Protein AF-A0A061QMJ6-F1 (afdb_monomer_lite)

Organism: NCBI:txid582737

Radius of gyration: 24.65 Å; chains: 1; bounding box: 89×49×69 Å

Sequence (218 aa):
MRCSTTAATCSQRTRQVRWTFGTSPRGRWSGAKSLFQPVSVPQWFTTDIKTGCLQIVLETPQCFLAEIYAQDLGMEKATDDAKVNFGEQMLQGLFSNWAVARSALISAQQQAAKGGESTTEPILPYEGIQGHFVFASAAAADGCSSAERHPPAIMSEYSHGMPWRRVIGEFTGREREMDQVPGWVVECVINAQLPSNREMKCAFLLQPAEGSALPPMQ

Structure (mmCIF, N/CA/C/O backbone):
data_AF-A0A061QMJ6-F1
#
_entry.id   AF-A0A061QMJ6-F1
#
loop_
_atom_site.group_PDB
_atom_site.id
_atom_site.type_symbol
_atom_site.label_atom_id
_atom_site.label_alt_id
_atom_site.label_comp_id
_atom_site.label_asym_id
_atom_site.label_entity_id
_atom_site.label_seq_id
_atom_site.pdbx_PDB_ins_code
_atom_site.Cartn_x
_atom_site.Cartn_y
_atom_site.Cartn_z
_atom_site.occupancy
_atom_site.B_iso_or_equiv
_atom_site.auth_seq_id
_atom_site.auth_comp_id
_atom_site.auth_asym_id
_atom_site.auth_atom_id
_atom_site.pdbx_PDB_model_num
ATOM 1 N N . MET A 1 1 ? -53.943 29.318 4.776 1.00 39.53 1 MET A N 1
ATOM 2 C CA . MET A 1 1 ? -53.283 28.328 5.658 1.00 39.53 1 MET A CA 1
ATOM 3 C C . MET A 1 1 ? -51.827 28.233 5.235 1.00 39.53 1 MET A C 1
ATOM 5 O O . MET A 1 1 ? -51.552 28.366 4.052 1.00 39.53 1 MET A O 1
ATOM 9 N N . ARG A 1 2 ? -50.916 28.223 6.211 1.00 28.34 2 ARG A N 1
ATOM 10 C CA . ARG A 1 2 ? -49.526 28.690 6.083 1.00 28.34 2 ARG A CA 1
ATOM 11 C C . ARG A 1 2 ? -48.621 27.693 5.345 1.00 28.34 2 ARG A C 1
ATOM 13 O O . ARG A 1 2 ? -48.675 26.502 5.629 1.00 28.34 2 ARG A O 1
ATOM 20 N N . CYS A 1 3 ? -47.765 28.224 4.469 1.00 31.03 3 CYS A N 1
ATOM 21 C CA . CYS A 1 3 ? -46.520 27.595 4.030 1.00 31.03 3 CYS A CA 1
ATOM 22 C C . CYS A 1 3 ? -45.565 27.425 5.216 1.00 31.03 3 CYS A C 1
ATOM 24 O O . CYS A 1 3 ? -45.393 28.366 5.991 1.00 31.03 3 CYS A O 1
ATOM 26 N N . SER A 1 4 ? -44.876 26.285 5.269 1.00 28.66 4 SER A N 1
ATOM 27 C CA . SER A 1 4 ? -43.682 26.097 6.093 1.00 28.66 4 SER A CA 1
ATOM 28 C C . SER A 1 4 ? -42.620 25.377 5.266 1.00 28.66 4 SER A C 1
ATOM 30 O O . SER A 1 4 ? -42.700 24.175 5.033 1.00 28.66 4 SER A O 1
ATOM 32 N N . THR A 1 5 ? -41.640 26.145 4.799 1.00 37.78 5 THR A N 1
ATOM 33 C CA . THR A 1 5 ? -40.374 25.662 4.242 1.00 37.78 5 THR A CA 1
ATOM 34 C C . THR A 1 5 ? -39.489 25.188 5.392 1.00 37.78 5 THR A C 1
ATOM 36 O O . THR A 1 5 ? -39.405 25.862 6.419 1.00 37.78 5 THR A O 1
ATOM 39 N N . THR A 1 6 ? -38.770 24.077 5.240 1.00 29.06 6 THR A N 1
ATOM 40 C CA . THR A 1 6 ? -37.612 23.797 6.102 1.00 29.06 6 THR A CA 1
ATOM 41 C C . THR A 1 6 ? -36.484 23.224 5.258 1.00 29.06 6 THR A C 1
ATOM 43 O O . THR A 1 6 ? -36.622 22.189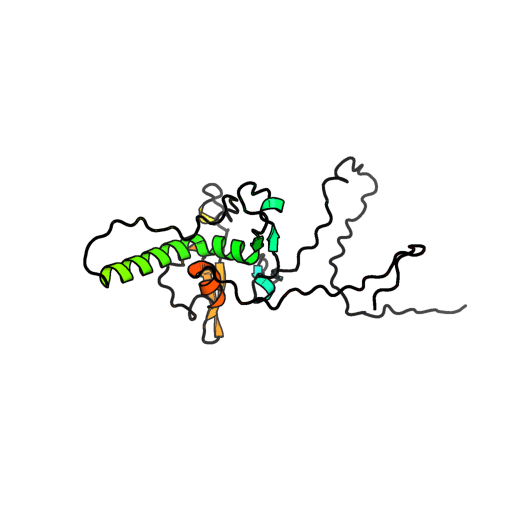 4.613 1.00 29.06 6 THR A O 1
ATOM 46 N N . ALA A 1 7 ? -35.396 23.988 5.212 1.00 30.62 7 ALA A N 1
ATOM 47 C CA . ALA A 1 7 ? -34.172 23.698 4.492 1.00 30.62 7 ALA A CA 1
ATOM 48 C C . ALA A 1 7 ? -33.397 22.557 5.164 1.00 30.62 7 ALA A C 1
ATOM 50 O O . ALA A 1 7 ? -33.331 22.483 6.390 1.00 30.62 7 ALA A O 1
ATOM 51 N N . ALA A 1 8 ? -32.762 21.705 4.360 1.00 30.83 8 ALA A N 1
ATOM 52 C CA . ALA A 1 8 ? -31.749 20.780 4.843 1.00 30.83 8 ALA A CA 1
ATOM 53 C C . ALA A 1 8 ? -30.398 21.508 4.879 1.00 30.83 8 ALA A C 1
ATOM 55 O O . ALA A 1 8 ? -29.803 21.809 3.844 1.00 30.83 8 ALA A O 1
ATOM 56 N N . THR A 1 9 ? -29.928 21.825 6.081 1.00 29.02 9 THR A N 1
ATOM 57 C CA . THR A 1 9 ? -28.594 22.369 6.331 1.00 29.02 9 THR A CA 1
ATOM 58 C C . THR A 1 9 ? -27.548 21.287 6.063 1.00 29.02 9 THR A C 1
ATOM 60 O O . THR A 1 9 ? -27.579 20.208 6.655 1.00 29.02 9 THR A O 1
ATOM 63 N N . CYS A 1 10 ? -26.609 21.576 5.163 1.00 31.25 10 CYS A N 1
ATOM 64 C CA . CYS A 1 10 ? -25.447 20.740 4.880 1.00 31.25 10 CYS A CA 1
ATOM 65 C C . CYS A 1 10 ? -24.474 20.807 6.067 1.00 31.25 10 CYS A C 1
ATOM 67 O O . CYS A 1 10 ? -23.815 21.824 6.276 1.00 31.25 10 CYS A O 1
ATOM 69 N N . SER A 1 11 ? -24.399 19.736 6.859 1.00 30.42 11 SER A N 1
ATOM 70 C CA . SER A 1 11 ? -23.371 19.566 7.889 1.00 30.42 11 SER A CA 1
ATOM 71 C C . SER A 1 11 ? -22.240 18.705 7.331 1.00 30.42 11 SER A C 1
ATOM 73 O O . SER A 1 11 ? -22.419 17.522 7.046 1.00 30.42 11 SER A O 1
ATOM 75 N N . GLN A 1 12 ? -21.069 19.317 7.157 1.00 42.19 12 GLN A N 1
ATOM 76 C CA . GLN A 1 12 ? -19.836 18.712 6.641 1.00 42.19 12 GLN A CA 1
ATOM 77 C C . GLN A 1 12 ? -19.138 17.794 7.665 1.00 42.19 12 GLN A C 1
ATOM 79 O O . GLN A 1 12 ? -17.932 17.901 7.885 1.00 42.19 12 GLN A O 1
ATOM 84 N N . ARG A 1 13 ? -19.855 16.875 8.316 1.00 39.53 13 ARG A N 1
ATOM 85 C CA . ARG A 1 13 ? -19.225 15.882 9.197 1.00 39.53 13 ARG A CA 1
ATOM 86 C C . ARG A 1 13 ? -19.617 14.473 8.809 1.00 39.53 13 ARG A C 1
ATOM 88 O O . ARG A 1 13 ? -20.793 14.141 8.717 1.00 39.53 13 ARG A O 1
ATOM 95 N N . THR A 1 14 ? -18.572 13.665 8.631 1.00 37.59 14 THR A N 1
ATOM 96 C CA . THR A 1 14 ? -18.571 12.215 8.405 1.00 37.59 14 THR A CA 1
ATOM 97 C C . THR A 1 14 ? -19.274 11.768 7.127 1.00 37.59 14 THR A C 1
ATOM 99 O O . THR A 1 14 ? -20.483 11.565 7.089 1.00 37.59 14 THR A O 1
ATOM 102 N N . ARG A 1 15 ? -18.477 11.512 6.080 1.00 34.88 15 ARG A N 1
ATOM 103 C CA . ARG A 1 15 ? -18.886 10.639 4.972 1.00 34.88 15 ARG A CA 1
ATOM 104 C C . ARG A 1 15 ? -18.989 9.200 5.494 1.00 34.88 15 ARG A C 1
ATOM 106 O O . ARG A 1 15 ? -18.140 8.368 5.206 1.00 34.88 15 ARG A O 1
ATOM 113 N N . GLN A 1 16 ? -20.013 8.904 6.290 1.00 30.77 16 GLN A N 1
ATOM 114 C CA . GLN A 1 16 ? -20.471 7.528 6.429 1.00 30.77 16 GLN A CA 1
ATOM 115 C C . GLN A 1 16 ? -21.181 7.171 5.127 1.00 30.77 16 GLN A C 1
ATOM 117 O O . GLN A 1 16 ? -22.225 7.738 4.800 1.00 30.77 16 GLN A O 1
ATOM 122 N N . VAL A 1 17 ? -20.609 6.239 4.368 1.00 31.64 17 VAL A N 1
ATOM 123 C CA . VAL A 1 17 ? -21.325 5.584 3.273 1.00 31.64 17 VAL A CA 1
ATOM 124 C C . VAL A 1 17 ? -22.421 4.738 3.918 1.00 31.64 17 VAL A C 1
ATOM 126 O O . VAL A 1 17 ? -22.193 3.622 4.378 1.00 31.64 17 VAL A O 1
ATOM 129 N N . ARG A 1 18 ? -23.623 5.307 4.029 1.00 29.56 18 ARG A N 1
ATOM 130 C CA . ARG A 1 18 ? -24.817 4.578 4.451 1.00 29.56 18 ARG A CA 1
ATOM 131 C C . ARG A 1 18 ? -25.295 3.741 3.266 1.00 29.56 18 ARG A C 1
ATOM 133 O O . ARG A 1 18 ? -25.951 4.258 2.366 1.00 29.56 18 ARG A O 1
ATOM 140 N N . TRP A 1 19 ? -24.994 2.447 3.278 1.00 30.72 19 TRP A N 1
ATOM 141 C CA . TRP A 1 19 ? -25.610 1.486 2.366 1.00 30.72 19 TRP A CA 1
ATOM 142 C C . TRP A 1 19 ? -27.090 1.333 2.740 1.00 30.72 19 TRP A C 1
ATOM 144 O O . TRP A 1 19 ? -27.423 0.690 3.733 1.00 30.72 19 TRP A O 1
ATOM 154 N N . THR A 1 20 ? -27.995 1.957 1.984 1.00 32.12 20 THR A N 1
ATOM 155 C CA . THR A 1 20 ? -29.426 1.624 2.057 1.00 32.12 20 THR A CA 1
ATOM 156 C C . THR A 1 20 ? -29.718 0.602 0.967 1.00 32.12 20 THR A C 1
ATOM 158 O O . THR A 1 20 ? -29.828 0.942 -0.206 1.00 32.12 20 THR A O 1
ATOM 161 N N . PHE A 1 21 ? -29.784 -0.677 1.335 1.00 39.44 21 PHE A N 1
ATOM 162 C CA . PHE A 1 21 ? -30.276 -1.703 0.419 1.00 39.44 21 PHE A CA 1
ATOM 163 C C . PHE A 1 21 ? -31.803 -1.634 0.395 1.00 39.44 21 PHE A C 1
ATOM 165 O O . PHE A 1 21 ? -32.462 -1.776 1.426 1.00 39.44 21 PHE A O 1
ATOM 172 N N . GLY A 1 22 ? -32.349 -1.342 -0.788 1.00 32.88 22 GLY A N 1
ATOM 173 C CA . GLY A 1 22 ? -33.781 -1.209 -1.025 1.00 32.88 22 GLY A CA 1
ATOM 174 C C . GLY A 1 22 ? -34.539 -2.480 -0.647 1.00 32.88 22 GLY A C 1
ATOM 175 O O . GLY A 1 22 ? -34.159 -3.594 -1.006 1.00 32.88 22 GLY A O 1
ATOM 176 N N . THR A 1 23 ? -35.632 -2.309 0.086 1.00 38.84 23 THR A N 1
ATOM 177 C CA . THR A 1 23 ? -36.545 -3.386 0.449 1.00 38.84 23 THR A CA 1
ATOM 178 C C . THR A 1 23 ? -37.380 -3.781 -0.772 1.00 38.84 23 THR A C 1
ATOM 180 O O . THR A 1 23 ? -38.218 -3.018 -1.245 1.00 38.84 23 THR A O 1
ATOM 183 N N . SER A 1 24 ? -37.175 -4.992 -1.301 1.00 35.59 24 SER A N 1
ATOM 184 C CA . SER A 1 24 ? -38.141 -5.602 -2.224 1.00 35.59 24 SER A CA 1
ATOM 185 C C . SER A 1 24 ? -39.281 -6.241 -1.413 1.00 35.59 24 SER A C 1
ATOM 187 O O . SER A 1 24 ? -38.988 -6.992 -0.477 1.00 35.59 24 SER A O 1
ATOM 189 N N . PRO A 1 25 ? -40.574 -6.005 -1.727 1.00 44.41 25 PRO A N 1
ATOM 190 C CA . PRO A 1 25 ? -41.685 -6.379 -0.844 1.00 44.41 25 PRO A CA 1
ATOM 191 C C . PRO A 1 25 ? -41.987 -7.884 -0.753 1.00 44.41 25 PRO A C 1
ATOM 193 O O . PRO A 1 25 ? -42.907 -8.262 -0.031 1.00 44.41 25 PRO A O 1
ATOM 196 N N . ARG A 1 26 ? -41.300 -8.759 -1.504 1.00 46.44 26 ARG A N 1
ATOM 197 C CA . ARG A 1 26 ? -41.639 -10.197 -1.577 1.00 46.44 26 ARG A CA 1
ATOM 198 C C . ARG A 1 26 ? -40.430 -11.128 -1.730 1.00 46.44 26 ARG A C 1
ATOM 200 O O . ARG A 1 26 ? -40.453 -12.043 -2.544 1.00 46.44 26 ARG A O 1
ATOM 207 N N . GLY A 1 27 ? -39.386 -10.926 -0.932 1.00 38.22 27 GLY A N 1
ATOM 208 C CA . GLY A 1 27 ? -38.255 -11.855 -0.844 1.00 38.22 27 GLY A CA 1
ATOM 209 C C . GLY A 1 27 ? -37.914 -12.144 0.610 1.00 38.22 27 GLY A C 1
ATOM 210 O O . GLY A 1 27 ? -37.355 -11.297 1.299 1.00 38.22 27 GLY A O 1
ATOM 211 N N . ARG A 1 28 ? -38.297 -13.322 1.101 1.00 36.47 28 ARG A N 1
ATOM 212 C CA . ARG A 1 28 ? -37.994 -13.795 2.456 1.00 36.47 28 ARG A CA 1
ATOM 213 C C . ARG A 1 28 ? -36.482 -14.017 2.587 1.00 36.47 28 ARG A C 1
ATOM 215 O O . ARG A 1 28 ? -35.964 -14.995 2.063 1.00 36.47 28 ARG A O 1
ATOM 222 N N . TRP A 1 29 ? -35.797 -13.144 3.321 1.00 42.28 29 TRP A N 1
ATOM 223 C CA . TRP A 1 29 ? -34.422 -13.366 3.769 1.00 42.28 29 TRP A CA 1
ATOM 224 C C . TRP A 1 29 ? -34.449 -14.200 5.051 1.00 42.28 29 TRP A C 1
ATOM 226 O O . TRP A 1 29 ? -34.659 -13.679 6.145 1.00 42.28 29 TRP A O 1
ATOM 236 N N . SER A 1 30 ? -34.274 -15.511 4.927 1.00 43.53 30 SER A N 1
ATOM 237 C CA . SER A 1 30 ? -33.954 -16.382 6.061 1.00 43.53 30 SER A CA 1
ATOM 238 C C . SER A 1 30 ? -32.498 -16.809 5.941 1.00 43.53 30 SER A C 1
ATOM 240 O O . SER A 1 30 ? -32.198 -17.886 5.440 1.00 43.53 30 SER A O 1
ATOM 242 N N . GLY A 1 31 ? -31.592 -15.926 6.354 1.00 50.44 31 GLY A N 1
ATOM 243 C CA . GLY A 1 31 ? -30.163 -16.210 6.412 1.00 50.44 31 GLY A CA 1
ATOM 244 C C . GLY A 1 31 ? -29.347 -14.949 6.675 1.00 50.44 31 GLY A C 1
A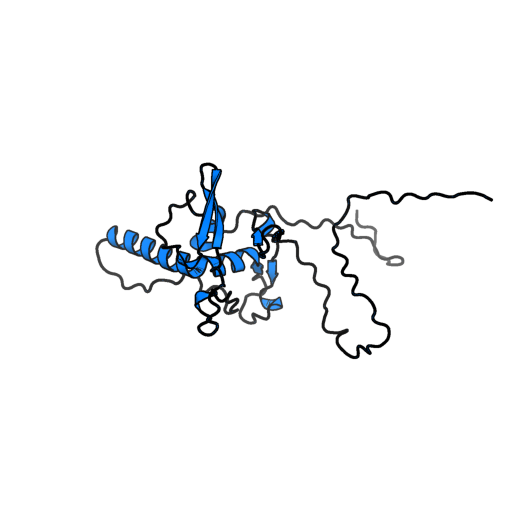TOM 245 O O . GLY A 1 31 ? -29.627 -13.909 6.093 1.00 50.44 31 GLY A O 1
ATOM 246 N N . ALA A 1 32 ? -28.335 -15.076 7.535 1.00 45.25 32 ALA A N 1
ATOM 247 C CA . ALA A 1 32 ? -27.216 -14.143 7.706 1.00 45.25 32 ALA A CA 1
ATOM 248 C C . ALA A 1 32 ? -27.387 -12.894 8.596 1.00 45.25 32 ALA A C 1
ATOM 250 O O . ALA A 1 32 ? -26.783 -11.861 8.329 1.00 45.25 32 ALA A O 1
ATOM 251 N N . LYS A 1 33 ? -28.086 -12.986 9.737 1.00 48.50 33 LYS A N 1
ATOM 252 C CA . LYS A 1 33 ? -27.838 -12.022 10.837 1.00 48.50 33 LYS A CA 1
ATOM 253 C C . LYS A 1 33 ? -26.509 -12.275 11.574 1.00 48.50 33 LYS A C 1
ATOM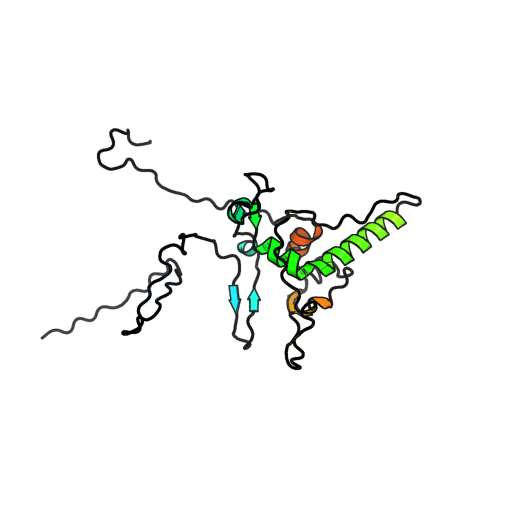 255 O O . LYS A 1 33 ? -26.037 -11.377 12.253 1.00 48.50 33 LYS A O 1
ATOM 260 N N . SER A 1 34 ? -25.901 -13.461 11.430 1.00 48.94 34 SER A N 1
ATOM 261 C CA . SER A 1 34 ? -24.650 -13.835 12.116 1.00 48.94 34 SER A CA 1
ATOM 262 C C . SER A 1 34 ? -23.380 -13.702 11.264 1.00 48.94 34 SER A C 1
ATOM 264 O O . SER A 1 34 ? -22.326 -14.129 11.715 1.00 48.94 34 SER A O 1
ATOM 266 N N . LEU A 1 35 ? -23.464 -13.167 10.038 1.00 55.44 35 LEU A N 1
ATOM 267 C CA . LEU A 1 35 ? -22.299 -13.041 9.142 1.00 55.44 35 LEU A CA 1
ATOM 268 C C . LEU A 1 35 ? -21.617 -11.668 9.202 1.00 55.44 35 LEU A C 1
ATOM 270 O O . LEU A 1 35 ? -20.602 -11.469 8.546 1.00 55.44 35 LEU A O 1
ATOM 274 N N . PHE A 1 36 ? -22.160 -10.716 9.963 1.00 54.31 36 PHE A N 1
ATOM 275 C CA . PHE A 1 36 ? -21.665 -9.341 9.967 1.00 54.31 36 PHE A CA 1
ATOM 276 C C . PHE A 1 36 ? -21.302 -8.914 11.381 1.00 54.31 36 PHE A C 1
ATOM 278 O O . PHE A 1 36 ? -22.107 -8.315 12.095 1.00 54.31 36 PHE A O 1
ATOM 285 N N . GLN A 1 37 ? -20.071 -9.224 11.782 1.00 71.38 37 GLN A N 1
ATOM 286 C CA . GLN A 1 37 ? -19.454 -8.519 12.894 1.00 71.38 37 GLN A CA 1
ATOM 287 C C . GLN A 1 37 ? -19.171 -7.081 12.432 1.00 71.38 37 GLN A C 1
ATOM 289 O O . GLN A 1 37 ? -18.536 -6.892 11.391 1.00 71.38 37 GLN A O 1
ATOM 294 N N . PRO A 1 38 ? -19.668 -6.054 13.141 1.00 74.75 38 PRO A N 1
ATOM 295 C CA . PRO A 1 38 ? -19.373 -4.676 12.788 1.00 74.75 38 PRO A CA 1
ATOM 296 C C . PRO A 1 38 ? -17.893 -4.399 13.071 1.00 74.75 38 PRO A C 1
ATOM 298 O O . PRO A 1 38 ? -17.485 -4.287 14.224 1.00 74.75 38 PRO A O 1
ATOM 301 N N . VAL A 1 39 ? -17.095 -4.292 12.010 1.00 79.12 39 VAL A N 1
ATOM 302 C CA . VAL A 1 39 ? -15.679 -3.913 12.066 1.00 79.12 39 VAL A CA 1
ATOM 303 C C . VAL A 1 39 ? -15.523 -2.540 11.422 1.00 79.12 39 VAL A C 1
ATOM 305 O O . VAL A 1 39 ? -16.089 -2.271 10.361 1.00 79.12 39 VAL A O 1
ATOM 308 N N . SER A 1 40 ? -14.770 -1.655 12.072 1.00 84.31 40 SER A N 1
ATOM 309 C CA . SER A 1 40 ? -14.411 -0.348 11.523 1.00 84.31 40 SER A CA 1
ATOM 310 C C . SER A 1 40 ? -12.981 -0.402 11.001 1.00 84.31 40 SER A C 1
ATOM 312 O O . SER A 1 40 ? -12.048 -0.490 11.792 1.00 84.31 40 SER A O 1
ATOM 314 N N . VAL A 1 41 ? -12.812 -0.312 9.683 1.00 86.50 41 VAL A N 1
ATOM 315 C CA . VAL A 1 41 ? -11.499 -0.241 9.025 1.00 86.50 41 VAL A CA 1
ATOM 316 C C . VAL A 1 41 ? -11.300 1.186 8.506 1.00 86.50 41 VAL A C 1
ATOM 318 O O . VAL A 1 41 ? -12.197 1.706 7.832 1.00 86.50 41 VAL A O 1
ATOM 321 N N . PRO A 1 42 ? -10.176 1.857 8.814 1.00 89.69 42 PRO A N 1
ATOM 322 C CA . PRO A 1 42 ? -9.909 3.182 8.272 1.00 89.69 42 PRO A CA 1
ATOM 323 C C . PRO A 1 42 ? -9.753 3.113 6.751 1.00 89.69 42 PRO A C 1
ATOM 325 O O . PRO A 1 42 ? -9.349 2.102 6.178 1.00 89.69 42 PRO A O 1
ATOM 328 N N . GLN A 1 43 ? -10.085 4.208 6.075 1.00 91.62 43 GLN A N 1
ATOM 329 C CA . GLN A 1 43 ? -9.957 4.274 4.627 1.00 91.62 43 GLN A CA 1
ATOM 330 C C . GLN A 1 43 ? -8.473 4.270 4.235 1.00 91.62 43 GLN A C 1
ATOM 332 O O . GLN A 1 43 ? -7.762 5.208 4.583 1.00 91.62 43 GLN A O 1
ATOM 337 N N . TRP A 1 44 ? -8.043 3.272 3.462 1.00 93.88 44 TRP A N 1
ATOM 338 C CA . TRP A 1 44 ? -6.646 3.101 3.037 1.00 93.88 44 TRP A CA 1
ATOM 339 C C . TRP A 1 44 ? -6.423 3.233 1.523 1.00 93.88 44 TRP A C 1
ATOM 341 O O . TRP A 1 44 ? -5.296 3.184 1.053 1.00 93.88 44 TRP A O 1
ATOM 351 N N . PHE A 1 45 ? -7.479 3.456 0.743 1.00 95.69 45 PHE A N 1
ATOM 352 C CA . PHE A 1 45 ? -7.385 3.768 -0.684 1.00 95.69 45 PHE A CA 1
ATOM 353 C C . PHE A 1 45 ? -8.553 4.652 -1.124 1.00 95.69 45 PHE A C 1
ATOM 355 O O . PHE A 1 45 ? -9.542 4.825 -0.399 1.00 95.69 45 PHE A O 1
ATOM 362 N N . THR A 1 46 ? -8.460 5.205 -2.331 1.00 95.31 46 THR A N 1
ATOM 363 C CA . THR A 1 46 ? -9.614 5.776 -3.036 1.00 95.31 46 THR A CA 1
ATOM 364 C C . THR A 1 46 ? -9.847 5.037 -4.350 1.00 95.31 46 THR A C 1
ATOM 366 O O . THR A 1 46 ? -8.947 4.390 -4.884 1.00 95.31 46 THR A O 1
ATOM 369 N N . THR A 1 47 ? -11.078 5.095 -4.857 1.00 94.31 47 THR A N 1
ATOM 370 C CA . THR A 1 47 ? -11.448 4.494 -6.142 1.00 94.31 47 THR A CA 1
ATOM 371 C C . THR A 1 47 ? -11.862 5.566 -7.135 1.00 94.31 47 THR A C 1
ATOM 373 O O . THR A 1 47 ? -12.682 6.423 -6.794 1.00 94.31 47 THR A O 1
ATOM 376 N N . ASP A 1 48 ? -11.379 5.465 -8.368 1.00 88.81 48 ASP A N 1
ATOM 377 C CA . ASP A 1 48 ? -11.831 6.275 -9.498 1.00 88.81 48 ASP A CA 1
ATOM 378 C C . ASP A 1 48 ? -12.381 5.363 -10.610 1.00 88.81 48 ASP A C 1
ATOM 380 O O . ASP A 1 48 ? -11.868 4.274 -10.852 1.00 88.81 48 ASP A O 1
ATOM 384 N N . ILE A 1 49 ? -13.463 5.794 -11.258 1.00 89.19 49 ILE A N 1
ATOM 385 C CA . ILE A 1 49 ? -14.108 5.113 -12.394 1.00 89.19 49 ILE A CA 1
ATOM 386 C C . ILE A 1 49 ? -14.346 6.054 -13.583 1.00 89.19 49 ILE A C 1
ATOM 388 O O . ILE A 1 49 ? -14.990 5.666 -14.557 1.00 89.19 49 ILE A O 1
ATOM 392 N N . LYS A 1 50 ? -13.842 7.298 -13.535 1.00 85.62 50 LYS A N 1
ATOM 393 C CA . LYS A 1 50 ? -14.064 8.324 -14.574 1.00 85.62 50 LYS A CA 1
ATOM 394 C C . LYS A 1 50 ? -13.627 7.879 -15.968 1.00 85.62 50 LYS A C 1
ATOM 396 O O . LYS A 1 50 ? -14.157 8.367 -16.958 1.00 85.62 50 LYS A O 1
ATOM 401 N N . THR A 1 51 ? -12.666 6.965 -16.047 1.00 79.00 51 THR A N 1
ATOM 402 C CA . THR A 1 51 ? -12.092 6.450 -17.297 1.00 79.00 51 THR A CA 1
ATOM 403 C C . THR A 1 51 ? -12.809 5.205 -17.829 1.00 79.00 51 THR A C 1
ATOM 405 O O . THR A 1 51 ? -12.358 4.612 -18.804 1.00 79.00 51 THR A O 1
ATOM 408 N N . GLY A 1 52 ? -13.909 4.779 -17.196 1.00 84.62 52 GLY A N 1
ATOM 409 C CA . GLY A 1 52 ? -14.624 3.547 -17.548 1.00 84.62 52 GLY A CA 1
ATOM 410 C C . GLY A 1 52 ? -13.951 2.265 -17.043 1.00 84.62 52 GLY A C 1
ATOM 411 O O . GLY A 1 52 ? -14.467 1.176 -17.271 1.00 84.62 52 GLY A O 1
ATOM 412 N N . CYS A 1 53 ? -12.829 2.384 -16.328 1.00 83.69 53 CYS A N 1
ATOM 413 C CA . CYS A 1 53 ? -12.126 1.287 -15.667 1.00 83.69 53 CYS A CA 1
ATOM 414 C C . CYS A 1 53 ? -12.010 1.572 -14.166 1.00 83.69 53 CYS A C 1
ATOM 416 O O . CYS A 1 53 ? -11.867 2.728 -13.772 1.00 83.69 53 CYS A O 1
ATOM 418 N N . LEU A 1 54 ? -12.028 0.527 -13.333 1.00 88.19 54 LEU A N 1
ATOM 419 C CA . LEU A 1 54 ? -11.754 0.666 -11.902 1.00 88.19 54 LEU A CA 1
ATOM 420 C C . LEU A 1 54 ? -10.281 1.029 -11.688 1.00 88.19 54 LEU A C 1
ATOM 422 O O . LEU A 1 54 ? -9.388 0.272 -12.065 1.00 88.19 54 LEU A O 1
ATOM 426 N N . GLN A 1 55 ? -10.041 2.166 -11.051 1.00 90.44 55 GLN A N 1
ATOM 427 C CA . GLN A 1 55 ? -8.727 2.629 -10.631 1.00 90.44 55 GLN A CA 1
ATOM 428 C C . GLN A 1 55 ? -8.684 2.673 -9.109 1.00 90.44 55 GLN A C 1
ATOM 430 O O . GLN A 1 55 ? -9.603 3.189 -8.475 1.00 90.44 55 GLN A O 1
ATOM 435 N N . ILE A 1 56 ? -7.614 2.134 -8.531 1.00 94.19 56 ILE A N 1
ATOM 436 C CA . ILE A 1 56 ? -7.332 2.226 -7.100 1.00 94.19 56 ILE A CA 1
ATOM 437 C C . ILE A 1 56 ? -6.169 3.198 -6.943 1.00 94.19 56 ILE A C 1
ATOM 439 O O . ILE A 1 56 ? -5.118 3.000 -7.551 1.00 94.19 56 ILE A O 1
ATOM 443 N N . VAL A 1 57 ? -6.369 4.247 -6.152 1.00 94.00 57 VAL A N 1
ATOM 444 C CA . VAL A 1 57 ? -5.347 5.258 -5.874 1.00 94.00 57 VAL A CA 1
ATOM 445 C C . VAL A 1 57 ? -4.841 5.050 -4.451 1.00 94.00 57 VAL A C 1
ATOM 447 O O . VAL A 1 57 ? -5.625 5.054 -3.494 1.00 94.00 57 VAL A O 1
ATOM 450 N N . LEU A 1 58 ? -3.530 4.849 -4.339 1.00 94.44 58 LEU A N 1
ATOM 451 C CA . LEU A 1 58 ? -2.799 4.672 -3.089 1.00 94.44 58 LEU A CA 1
ATOM 452 C C . LEU A 1 58 ? -1.937 5.912 -2.850 1.00 94.44 58 LEU A C 1
ATOM 454 O O . LEU A 1 58 ? -1.121 6.270 -3.697 1.00 94.44 58 LEU A O 1
ATOM 458 N N . GLU A 1 59 ? -2.113 6.554 -1.699 1.00 91.81 59 GLU A N 1
ATOM 459 C CA . GLU A 1 59 ? -1.408 7.786 -1.332 1.00 91.81 59 GLU A CA 1
ATOM 460 C C . GLU A 1 59 ? -0.895 7.701 0.102 1.00 91.81 59 GLU A C 1
ATOM 462 O O . GLU A 1 59 ? -1.542 7.119 0.975 1.00 91.81 59 GLU A O 1
ATOM 467 N N . THR A 1 60 ? 0.257 8.305 0.377 1.00 90.38 60 THR A N 1
ATOM 468 C CA . THR A 1 60 ? 0.801 8.384 1.735 1.00 90.38 60 THR A CA 1
ATOM 469 C C . THR A 1 60 ? 0.267 9.616 2.477 1.00 90.38 60 THR A C 1
ATOM 471 O O . THR A 1 60 ? 0.062 10.664 1.867 1.00 90.38 60 THR A O 1
ATOM 474 N N . PRO A 1 61 ? 0.012 9.527 3.799 1.00 89.56 61 PRO A N 1
ATOM 475 C CA . PRO A 1 61 ? 0.147 8.345 4.657 1.00 89.56 61 PRO A CA 1
ATOM 476 C C . PRO A 1 61 ? -1.078 7.410 4.628 1.00 89.56 61 PRO A C 1
ATOM 478 O O . PRO A 1 61 ? -1.056 6.369 5.277 1.00 89.56 61 PRO A O 1
ATOM 481 N N . GLN A 1 62 ? -2.143 7.763 3.895 1.00 89.50 62 GLN A N 1
ATOM 482 C CA . GLN A 1 62 ? -3.440 7.080 3.942 1.00 89.50 62 GLN A CA 1
ATOM 483 C C . GLN A 1 62 ? -3.360 5.569 3.654 1.00 89.50 62 GLN A C 1
ATOM 485 O O . GLN A 1 62 ? -4.023 4.780 4.324 1.00 89.50 62 GLN A O 1
ATOM 490 N N . CYS A 1 63 ? -2.518 5.170 2.701 1.00 92.25 63 CYS A N 1
ATOM 491 C CA . CYS A 1 63 ? -2.282 3.786 2.295 1.00 92.25 63 CYS A CA 1
ATOM 492 C C . CYS A 1 63 ? -1.959 2.865 3.478 1.00 92.25 63 CYS A C 1
ATOM 494 O O . CYS A 1 63 ? -2.370 1.709 3.495 1.00 92.25 63 CYS A O 1
ATOM 496 N N . PHE A 1 64 ? -1.276 3.392 4.493 1.00 91.88 64 PHE A N 1
ATOM 497 C CA . PHE A 1 64 ? -0.743 2.615 5.609 1.00 91.88 64 PHE A CA 1
ATOM 498 C C . PHE A 1 64 ? -1.585 2.725 6.881 1.00 91.88 64 PHE A C 1
ATOM 500 O O . PHE A 1 64 ? -1.125 2.377 7.962 1.00 91.88 64 PHE A O 1
ATOM 507 N N . LEU A 1 65 ? -2.819 3.215 6.776 1.00 89.81 65 LEU A N 1
ATOM 508 C CA . LEU A 1 65 ? -3.687 3.421 7.931 1.00 89.81 65 LEU A CA 1
ATOM 509 C C . LEU A 1 65 ? -4.436 2.159 8.374 1.00 89.81 65 LEU A C 1
ATOM 511 O O . LEU A 1 65 ? -4.838 2.073 9.533 1.00 89.81 65 LEU A O 1
ATOM 515 N N . ALA A 1 66 ? -4.682 1.214 7.468 1.00 91.50 66 ALA A N 1
ATOM 516 C CA . ALA A 1 66 ? -5.506 0.047 7.758 1.00 91.50 66 ALA A CA 1
ATOM 517 C C . ALA A 1 66 ? -4.653 -1.158 8.153 1.00 91.50 66 ALA A C 1
ATOM 519 O O . ALA A 1 66 ? -4.038 -1.805 7.306 1.00 91.50 66 ALA A O 1
ATOM 520 N N . GLU A 1 67 ? -4.679 -1.456 9.450 1.00 90.06 67 GLU A N 1
ATOM 521 C CA . GLU A 1 67 ? -3.984 -2.579 10.070 1.00 90.06 67 GLU A CA 1
ATOM 522 C C . GLU A 1 67 ? -4.968 -3.458 10.834 1.00 90.06 67 GLU A C 1
ATOM 524 O O . GLU A 1 67 ? -5.916 -2.964 11.450 1.00 90.06 67 GLU A O 1
ATOM 529 N N . ILE A 1 68 ? -4.726 -4.762 10.808 1.00 89.19 68 ILE A N 1
ATOM 530 C CA . ILE A 1 68 ? -5.496 -5.760 11.548 1.00 89.19 68 ILE A CA 1
ATOM 531 C C . ILE A 1 68 ? -4.539 -6.770 12.177 1.00 89.19 68 ILE A C 1
ATOM 533 O O . ILE A 1 68 ? -3.468 -7.024 11.624 1.00 89.19 68 ILE A O 1
ATOM 537 N N . TYR A 1 69 ? -4.892 -7.334 13.332 1.00 89.56 69 TYR A N 1
ATOM 538 C CA . TYR A 1 69 ? -4.081 -8.396 13.916 1.00 89.56 69 TYR A CA 1
ATOM 539 C C . TYR A 1 69 ? -4.074 -9.612 12.990 1.00 89.56 69 TYR A C 1
ATOM 541 O O . TYR A 1 69 ? -5.098 -10.004 12.432 1.00 89.56 69 TYR A O 1
ATOM 549 N N . ALA A 1 70 ? -2.908 -10.229 12.833 1.00 88.44 70 ALA A N 1
ATOM 550 C CA . ALA A 1 70 ? -2.741 -11.412 11.999 1.00 88.44 70 ALA A CA 1
ATOM 551 C C . ALA A 1 70 ? -3.658 -12.565 12.459 1.00 88.44 70 ALA A C 1
ATOM 553 O O . ALA A 1 70 ? -4.209 -13.302 11.640 1.00 88.44 70 ALA A O 1
ATOM 554 N N . GLN A 1 71 ? -3.897 -12.677 13.767 1.00 87.19 71 GLN A N 1
ATOM 555 C CA . GLN A 1 71 ? -4.809 -13.670 14.340 1.00 87.19 71 GLN A CA 1
ATOM 556 C C . GLN A 1 71 ? -6.267 -13.455 13.918 1.00 87.19 71 GLN A C 1
ATOM 558 O O . GLN A 1 71 ? -6.955 -14.430 13.624 1.00 87.19 71 GLN A O 1
ATOM 563 N N . ASP A 1 72 ? -6.714 -12.201 13.782 1.00 86.94 72 ASP A N 1
ATOM 564 C CA . ASP A 1 72 ? -8.063 -11.879 13.292 1.00 86.94 72 ASP A CA 1
ATOM 565 C C . ASP A 1 72 ? -8.250 -12.280 11.815 1.00 86.94 72 ASP A C 1
ATOM 567 O O . ASP A 1 72 ? -9.374 -12.475 11.353 1.00 86.94 72 ASP A O 1
ATOM 571 N N . LEU A 1 73 ? -7.149 -12.434 11.069 1.00 84.38 73 LEU A N 1
ATOM 572 C CA . LEU A 1 73 ? -7.131 -12.960 9.700 1.00 84.38 73 LEU A CA 1
ATOM 573 C C . LEU A 1 73 ? -7.019 -14.495 9.639 1.00 84.38 73 LEU A C 1
ATOM 575 O O . LEU A 1 73 ? -6.937 -15.057 8.546 1.00 84.38 73 LEU A O 1
ATOM 579 N N . GLY A 1 74 ? -7.006 -15.186 10.783 1.00 83.94 74 GLY A N 1
ATOM 580 C CA . GLY A 1 74 ? -6.854 -16.642 10.858 1.00 83.94 74 GLY A CA 1
ATOM 581 C C . GLY A 1 74 ? -5.409 -17.130 10.709 1.00 83.94 74 GLY A C 1
ATOM 582 O O . GLY A 1 74 ? -5.182 -18.303 10.413 1.00 83.94 74 GLY A O 1
ATOM 583 N N . MET A 1 75 ? -4.412 -16.257 10.896 1.00 80.94 75 MET A N 1
ATOM 584 C CA . MET A 1 75 ? -2.996 -16.630 10.848 1.00 80.94 75 MET A CA 1
ATOM 585 C C . MET A 1 75 ? -2.550 -17.165 12.216 1.00 80.94 75 MET A C 1
ATOM 587 O O . MET A 1 75 ? -1.889 -16.474 12.986 1.00 80.94 75 MET A O 1
ATOM 591 N N . GLU A 1 76 ? -2.894 -18.417 12.519 1.00 81.19 76 GLU A N 1
ATOM 592 C CA . GLU A 1 76 ? -2.669 -19.042 13.839 1.00 81.19 76 GLU A CA 1
ATOM 593 C C . GLU A 1 76 ? -1.191 -19.124 14.266 1.00 81.19 76 GLU A C 1
ATOM 595 O O . GLU A 1 76 ? -0.888 -19.261 15.447 1.00 81.19 76 GLU A O 1
ATOM 600 N N . LYS A 1 77 ? -0.253 -19.046 13.314 1.00 84.00 77 LYS A N 1
ATOM 601 C CA . LYS A 1 77 ? 1.195 -19.087 13.585 1.00 84.00 77 LYS A CA 1
ATOM 602 C C . LYS A 1 77 ? 1.817 -17.713 13.849 1.00 84.00 77 LYS A C 1
ATOM 604 O O . LYS A 1 77 ? 3.016 -17.642 14.112 1.00 84.00 77 LYS A O 1
ATOM 609 N N . ALA A 1 78 ? 1.057 -16.631 13.698 1.00 83.25 78 ALA A N 1
ATOM 610 C CA . ALA A 1 78 ? 1.561 -15.284 13.921 1.00 83.25 78 ALA A CA 1
ATOM 611 C C . ALA A 1 78 ? 1.573 -14.948 15.421 1.00 83.25 78 ALA A C 1
ATOM 613 O O . ALA A 1 78 ? 0.721 -15.414 16.177 1.00 83.25 78 ALA A O 1
ATOM 614 N N . THR A 1 79 ? 2.530 -14.125 15.854 1.00 88.94 79 THR A N 1
ATOM 615 C CA . THR A 1 79 ? 2.579 -13.638 17.241 1.00 88.94 79 THR A CA 1
ATOM 616 C C . THR A 1 79 ? 1.345 -12.795 17.564 1.00 88.94 79 THR A C 1
ATOM 618 O O . THR A 1 79 ? 0.822 -12.128 16.674 1.00 88.94 79 THR A O 1
ATOM 621 N N . ASP A 1 80 ? 0.925 -12.758 18.830 1.00 85.50 80 ASP A N 1
ATOM 622 C CA . ASP A 1 80 ? -0.257 -12.001 19.289 1.00 85.50 80 ASP A CA 1
ATOM 623 C C . ASP A 1 80 ? -0.218 -10.518 18.885 1.00 85.50 80 ASP A C 1
ATOM 625 O O . ASP A 1 80 ? -1.236 -9.943 18.511 1.00 85.50 80 ASP A O 1
ATOM 629 N N . ASP A 1 81 ? 0.974 -9.919 18.859 1.00 88.31 81 ASP A N 1
ATOM 630 C CA . ASP A 1 81 ? 1.168 -8.515 18.482 1.00 88.31 81 ASP A CA 1
ATOM 631 C C . ASP A 1 81 ? 1.402 -8.292 16.977 1.00 88.31 81 ASP A C 1
ATOM 633 O O . ASP A 1 81 ? 1.581 -7.151 16.539 1.00 88.31 81 ASP A O 1
ATOM 637 N N . ALA A 1 82 ? 1.420 -9.355 16.163 1.00 87.69 82 ALA A N 1
ATOM 638 C CA . ALA A 1 82 ? 1.643 -9.224 14.727 1.00 87.69 82 ALA A CA 1
ATOM 639 C C . ALA A 1 82 ? 0.442 -8.546 14.065 1.00 87.69 82 ALA A C 1
ATOM 641 O O . ALA A 1 82 ? -0.696 -9.010 14.171 1.00 87.69 82 ALA A O 1
ATOM 642 N N . LYS A 1 83 ? 0.711 -7.473 13.322 1.00 89.50 83 LYS A N 1
ATOM 643 C CA . LYS A 1 83 ? -0.284 -6.750 12.532 1.00 89.50 83 LYS A CA 1
ATOM 644 C C . LYS A 1 83 ? 0.031 -6.860 11.051 1.00 89.50 83 LYS A C 1
ATOM 646 O O . LYS A 1 83 ? 1.190 -6.849 10.652 1.00 89.50 83 LYS A O 1
ATOM 651 N N . VAL A 1 84 ? -1.022 -6.938 10.251 1.00 89.69 84 VAL A N 1
ATOM 652 C CA . VAL A 1 84 ? -0.966 -6.924 8.793 1.00 89.69 84 VAL A CA 1
ATOM 653 C C . VAL A 1 84 ? -1.509 -5.590 8.305 1.00 89.69 84 VAL A C 1
ATOM 655 O O . VAL A 1 84 ? -2.640 -5.227 8.635 1.00 89.69 84 VAL A O 1
ATOM 658 N N . ASN A 1 85 ? -0.719 -4.874 7.507 1.00 92.44 85 ASN A N 1
ATOM 659 C CA . ASN A 1 85 ? -1.122 -3.624 6.875 1.00 92.44 85 ASN A CA 1
ATOM 660 C C . ASN A 1 85 ? -1.654 -3.886 5.457 1.00 92.44 85 ASN A C 1
ATOM 662 O O . ASN A 1 85 ? -0.943 -4.417 4.606 1.00 92.44 85 ASN A O 1
ATOM 666 N N . PHE A 1 86 ? -2.905 -3.517 5.172 1.00 92.50 86 PHE A N 1
ATOM 667 C CA . PHE A 1 86 ? -3.520 -3.833 3.874 1.00 92.50 86 PHE A CA 1
ATOM 668 C C . PHE A 1 86 ? -2.853 -3.115 2.695 1.00 92.50 86 PHE A C 1
ATOM 670 O O . PHE A 1 86 ? -2.711 -3.704 1.622 1.00 92.50 86 PHE A O 1
ATOM 677 N N . GLY A 1 87 ? -2.421 -1.866 2.889 1.00 93.06 87 GLY A N 1
ATOM 678 C CA . GLY A 1 87 ? -1.713 -1.112 1.858 1.00 93.06 87 GLY A CA 1
ATOM 679 C C . GLY A 1 87 ? -0.358 -1.726 1.537 1.00 93.06 87 GLY A C 1
ATOM 680 O O . GLY A 1 87 ? -0.033 -1.917 0.368 1.00 93.06 87 GLY A O 1
ATOM 681 N N . GLU A 1 88 ? 0.394 -2.111 2.568 1.00 92.94 88 GLU A N 1
ATOM 682 C CA . GLU A 1 88 ? 1.654 -2.843 2.414 1.00 92.94 88 GLU A CA 1
ATOM 683 C C . GLU A 1 88 ? 1.462 -4.148 1.635 1.00 92.94 88 GLU A C 1
ATOM 685 O O . GLU A 1 88 ? 2.147 -4.370 0.638 1.00 92.94 88 GLU A O 1
ATOM 690 N N . GLN A 1 89 ? 0.496 -4.984 2.034 1.00 91.88 89 GLN A N 1
ATOM 691 C CA . GLN A 1 89 ? 0.225 -6.259 1.361 1.00 91.88 89 GLN A CA 1
ATOM 692 C C . GLN A 1 89 ? -0.173 -6.060 -0.107 1.00 91.88 89 GLN A C 1
ATOM 694 O O . GLN A 1 89 ? 0.247 -6.818 -0.983 1.00 91.88 89 GLN A O 1
ATOM 699 N N . MET A 1 90 ? -0.945 -5.011 -0.408 1.00 93.19 90 MET A N 1
ATOM 700 C CA . MET A 1 90 ? -1.296 -4.671 -1.785 1.00 93.19 90 MET A CA 1
ATOM 701 C C . MET A 1 90 ? -0.058 -4.291 -2.607 1.00 93.19 90 MET A C 1
ATOM 703 O O . MET A 1 90 ? 0.096 -4.766 -3.732 1.00 93.19 90 MET A O 1
ATOM 707 N N . LEU A 1 91 ? 0.844 -3.474 -2.059 1.00 93.62 91 LEU A N 1
ATOM 708 C CA . LEU A 1 91 ? 2.083 -3.083 -2.738 1.00 93.62 91 LEU A CA 1
ATOM 709 C C . LEU A 1 91 ? 3.018 -4.278 -2.938 1.00 93.62 91 LEU A C 1
ATOM 711 O O . LEU A 1 91 ? 3.536 -4.454 -4.040 1.00 93.62 91 LEU A O 1
ATOM 715 N N . GLN A 1 92 ? 3.182 -5.127 -1.920 1.00 91.25 92 GLN A N 1
ATOM 716 C CA . GLN A 1 92 ? 3.965 -6.363 -2.009 1.00 91.25 92 GLN A CA 1
ATOM 717 C C . GLN A 1 92 ? 3.418 -7.291 -3.102 1.00 91.25 92 GLN A C 1
ATOM 719 O O . GLN A 1 92 ? 4.187 -7.808 -3.910 1.00 91.25 92 GLN A O 1
ATOM 724 N N . GLY A 1 93 ? 2.093 -7.443 -3.200 1.00 88.75 93 GLY A N 1
ATOM 725 C CA . GLY A 1 93 ? 1.459 -8.226 -4.262 1.00 88.75 93 GLY A CA 1
ATOM 726 C C . GLY A 1 93 ? 1.708 -7.646 -5.658 1.00 88.75 93 GLY A C 1
ATOM 727 O O . GLY A 1 93 ? 2.168 -8.358 -6.555 1.00 88.75 93 GLY A O 1
ATOM 728 N N . LEU A 1 94 ? 1.458 -6.342 -5.834 1.00 90.81 94 LEU A N 1
ATOM 729 C CA . LEU A 1 94 ? 1.619 -5.644 -7.116 1.00 90.81 94 LEU A CA 1
ATOM 730 C C . LEU A 1 94 ? 3.070 -5.644 -7.612 1.00 90.81 94 LEU A C 1
ATOM 732 O O . LEU A 1 94 ? 3.304 -5.800 -8.806 1.00 90.81 94 LEU A O 1
ATOM 736 N N . PHE A 1 95 ? 4.038 -5.480 -6.711 1.00 90.81 95 PHE A N 1
ATOM 737 C CA . PHE A 1 95 ? 5.455 -5.329 -7.044 1.00 90.81 95 PHE A CA 1
ATOM 738 C C . PHE A 1 95 ? 6.305 -6.572 -6.734 1.00 90.81 95 PHE A C 1
ATOM 740 O O . PHE A 1 95 ? 7.530 -6.505 -6.801 1.00 90.81 95 PHE A O 1
ATOM 747 N N . SER A 1 96 ? 5.684 -7.718 -6.451 1.00 88.81 96 SER A N 1
ATOM 748 C CA . SER A 1 96 ? 6.355 -8.985 -6.108 1.00 88.81 96 SER A CA 1
ATOM 749 C C . SER A 1 96 ? 7.472 -9.377 -7.087 1.00 88.81 96 SER A C 1
ATOM 751 O O . SER A 1 96 ? 8.627 -9.536 -6.691 1.00 88.81 96 SER A O 1
ATOM 753 N N . ASN A 1 97 ? 7.163 -9.460 -8.385 1.00 87.94 97 ASN A N 1
ATOM 754 C CA . ASN A 1 97 ? 8.145 -9.805 -9.423 1.00 87.94 97 ASN A CA 1
ATOM 755 C C . ASN A 1 97 ? 9.294 -8.791 -9.501 1.00 87.94 97 ASN A C 1
ATOM 757 O O . ASN A 1 97 ? 10.456 -9.166 -9.658 1.00 87.94 97 ASN A O 1
ATOM 761 N N . TRP A 1 98 ? 8.969 -7.504 -9.371 1.00 90.25 98 TRP A N 1
ATOM 762 C CA . TRP A 1 98 ? 9.959 -6.433 -9.364 1.00 90.25 98 TRP A CA 1
ATOM 763 C C . TRP A 1 98 ? 10.894 -6.541 -8.156 1.00 90.25 98 TRP A C 1
ATOM 765 O O . TRP A 1 98 ? 12.106 -6.433 -8.321 1.00 90.25 98 TRP A O 1
ATOM 775 N N . ALA A 1 99 ? 10.356 -6.821 -6.966 1.00 90.31 99 ALA A N 1
ATOM 776 C CA . ALA A 1 99 ? 11.124 -6.990 -5.736 1.00 90.31 99 ALA A CA 1
ATOM 777 C C . ALA A 1 99 ? 12.098 -8.177 -5.819 1.00 90.31 99 ALA A C 1
ATOM 779 O O . ALA A 1 99 ? 13.270 -8.058 -5.449 1.00 90.31 99 ALA A O 1
ATOM 780 N N . VAL A 1 100 ? 11.647 -9.305 -6.378 1.00 89.69 100 VAL A N 1
ATOM 781 C CA . VAL A 1 100 ? 12.500 -10.478 -6.632 1.00 89.69 100 VAL A CA 1
ATOM 782 C C . VAL A 1 100 ? 13.615 -10.136 -7.624 1.00 89.69 100 VAL A C 1
ATOM 784 O O . VAL A 1 100 ? 14.788 -10.389 -7.352 1.00 89.69 100 VAL A O 1
ATOM 787 N N . ALA A 1 101 ? 13.288 -9.499 -8.751 1.00 90.06 101 ALA A N 1
ATOM 788 C CA . ALA A 1 101 ? 14.297 -9.123 -9.739 1.00 90.06 101 ALA A CA 1
ATOM 789 C C . ALA A 1 101 ? 15.306 -8.103 -9.173 1.00 90.06 101 ALA A C 1
ATOM 791 O O . ALA A 1 101 ? 16.510 -8.201 -9.419 1.00 90.06 101 ALA A O 1
ATOM 792 N N . ARG A 1 102 ? 14.833 -7.138 -8.375 1.00 89.69 102 ARG A N 1
ATOM 793 C CA . ARG A 1 102 ? 15.658 -6.106 -7.735 1.00 89.69 102 ARG A CA 1
ATOM 794 C C . ARG A 1 102 ? 16.615 -6.696 -6.704 1.00 89.69 102 ARG A C 1
ATOM 796 O O . ARG A 1 102 ? 17.803 -6.384 -6.743 1.00 89.69 102 ARG A O 1
ATOM 803 N N . SER A 1 103 ? 16.120 -7.548 -5.809 1.00 89.06 103 SER A N 1
ATOM 804 C CA . SER A 1 103 ? 16.941 -8.196 -4.777 1.00 89.06 103 SER A CA 1
ATOM 805 C C . SER A 1 103 ? 18.059 -9.049 -5.389 1.00 89.06 103 SER A C 1
ATOM 807 O O . SER A 1 103 ? 19.201 -8.955 -4.940 1.00 89.06 103 SER A O 1
ATOM 809 N N . ALA A 1 104 ? 17.779 -9.778 -6.476 1.00 89.62 104 ALA A N 1
ATOM 810 C CA . ALA A 1 104 ? 18.786 -10.535 -7.222 1.00 89.62 104 ALA A CA 1
ATOM 811 C C . ALA A 1 104 ? 19.877 -9.646 -7.853 1.00 89.62 104 ALA A C 1
ATOM 813 O O . ALA A 1 104 ? 21.052 -10.010 -7.884 1.00 89.62 104 ALA A O 1
ATOM 814 N N . LEU A 1 105 ? 19.518 -8.458 -8.351 1.00 89.56 105 LEU A N 1
ATOM 815 C CA . LEU A 1 105 ? 20.496 -7.505 -8.888 1.00 89.56 105 LEU A CA 1
ATOM 816 C C . LEU A 1 105 ? 21.375 -6.910 -7.782 1.00 89.56 105 LEU A C 1
ATOM 818 O O . LEU A 1 105 ? 22.585 -6.780 -7.971 1.00 89.56 105 LEU A O 1
ATOM 822 N N . ILE A 1 106 ? 20.782 -6.569 -6.634 1.00 87.50 106 ILE A N 1
ATOM 823 C CA . ILE A 1 106 ? 21.511 -6.038 -5.475 1.00 87.50 106 ILE A CA 1
ATOM 824 C C . ILE A 1 106 ? 22.507 -7.082 -4.954 1.00 87.50 106 ILE A C 1
ATOM 826 O O . ILE A 1 106 ? 23.675 -6.754 -4.736 1.00 87.50 106 ILE A O 1
ATOM 830 N N . SER A 1 107 ? 22.091 -8.343 -4.806 1.00 87.88 107 SER A N 1
ATOM 831 C CA . SER A 1 107 ? 22.980 -9.415 -4.343 1.00 87.88 107 SER A CA 1
ATOM 832 C C . SER A 1 107 ? 24.112 -9.700 -5.337 1.00 87.88 107 SER A C 1
ATOM 834 O O . SER A 1 107 ? 25.265 -9.822 -4.924 1.00 87.88 107 SER A O 1
ATOM 836 N N . ALA A 1 108 ? 23.833 -9.697 -6.646 1.00 87.81 108 ALA A N 1
ATOM 837 C CA . ALA A 1 108 ? 24.858 -9.854 -7.680 1.00 87.81 108 ALA A CA 1
ATOM 838 C C . ALA A 1 108 ? 25.898 -8.716 -7.663 1.00 87.81 108 ALA A C 1
ATOM 840 O O . ALA A 1 108 ? 27.097 -8.964 -7.793 1.00 87.81 108 ALA A O 1
ATOM 841 N N . GLN A 1 109 ? 25.467 -7.466 -7.457 1.00 85.31 109 GLN A N 1
ATOM 842 C CA . GLN A 1 109 ? 26.379 -6.323 -7.315 1.00 85.31 109 GLN A CA 1
ATOM 843 C C . GLN A 1 109 ? 27.257 -6.441 -6.064 1.00 85.31 109 GLN A C 1
ATOM 845 O O . GLN A 1 109 ? 28.455 -6.157 -6.116 1.00 85.31 109 GLN A O 1
ATOM 850 N N . GLN A 1 110 ? 26.687 -6.903 -4.949 1.00 83.94 110 GLN A N 1
ATOM 851 C CA . GLN A 1 110 ? 27.432 -7.127 -3.709 1.00 83.94 110 GLN A CA 1
ATOM 852 C C . GLN A 1 110 ? 28.468 -8.251 -3.846 1.00 83.94 110 GLN A C 1
ATOM 854 O O . GLN A 1 110 ? 29.569 -8.127 -3.310 1.00 83.94 110 GLN A O 1
ATOM 859 N N . GLN A 1 111 ? 28.150 -9.317 -4.586 1.00 79.19 111 GLN A N 1
ATOM 860 C CA . GLN A 1 111 ? 29.081 -10.411 -4.885 1.00 79.19 111 GLN A CA 1
ATOM 861 C C . GLN A 1 111 ? 30.198 -9.976 -5.842 1.00 79.19 111 GLN A C 1
ATOM 863 O O . GLN A 1 111 ? 31.354 -10.320 -5.627 1.00 79.19 111 GLN A O 1
ATOM 868 N N . ALA A 1 112 ? 29.902 -9.154 -6.854 1.00 75.50 112 ALA A N 1
ATOM 869 C CA . ALA A 1 112 ? 30.935 -8.598 -7.733 1.00 75.50 112 ALA A CA 1
ATOM 870 C C . ALA A 1 112 ? 31.910 -7.665 -6.985 1.00 75.50 112 ALA A C 1
ATOM 872 O O . ALA A 1 112 ? 33.083 -7.579 -7.342 1.00 75.50 112 ALA A O 1
ATOM 873 N N . ALA A 1 113 ? 31.439 -6.992 -5.929 1.00 73.56 113 ALA A N 1
ATOM 874 C CA . ALA A 1 113 ? 32.266 -6.154 -5.062 1.00 73.56 113 ALA A CA 1
ATOM 875 C C . ALA A 1 113 ? 33.068 -6.951 -4.009 1.00 73.56 113 ALA A C 1
ATOM 877 O O . ALA A 1 113 ? 34.063 -6.448 -3.489 1.00 73.56 113 ALA A O 1
ATOM 878 N N . LYS A 1 114 ? 32.657 -8.187 -3.695 1.00 65.00 114 LYS A N 1
ATOM 879 C CA . LYS A 1 114 ? 33.312 -9.095 -2.741 1.00 65.00 114 LYS A CA 1
ATOM 880 C C . LYS A 1 114 ? 33.812 -10.334 -3.486 1.00 65.00 114 LYS A C 1
ATOM 882 O O . LYS A 1 114 ? 33.126 -11.348 -3.537 1.00 65.00 114 LYS A O 1
ATOM 887 N N . GLY A 1 115 ? 34.993 -10.252 -4.095 1.00 53.31 115 GLY A N 1
ATOM 888 C CA . GLY A 1 115 ? 35.577 -11.390 -4.807 1.00 53.31 115 GLY A CA 1
ATOM 889 C C . GLY A 1 115 ? 35.683 -12.644 -3.924 1.00 53.31 115 GLY A C 1
ATOM 890 O O . GLY A 1 115 ? 36.451 -12.643 -2.969 1.00 53.31 115 GLY A O 1
ATOM 891 N N . GLY A 1 116 ? 34.953 -13.704 -4.290 1.00 52.53 116 GLY A N 1
ATOM 892 C CA . GLY A 1 116 ? 35.174 -15.078 -3.821 1.00 52.53 116 GLY A CA 1
ATOM 893 C C . GLY A 1 116 ? 34.195 -15.619 -2.769 1.00 52.53 116 GLY A C 1
ATOM 894 O O . GLY A 1 116 ? 34.249 -15.239 -1.608 1.00 52.53 116 GLY A O 1
ATOM 895 N N . GLU A 1 117 ? 33.378 -16.577 -3.221 1.00 48.62 117 GLU A N 1
ATOM 896 C CA . GLU A 1 117 ? 32.831 -17.747 -2.506 1.00 48.62 117 GLU A CA 1
ATOM 89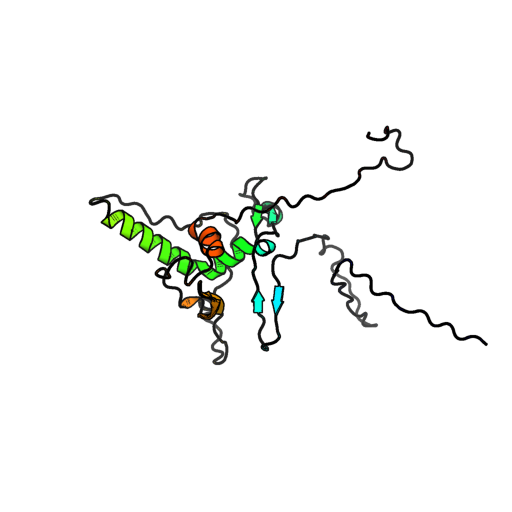7 C C . GLU A 1 117 ? 32.023 -17.539 -1.205 1.00 48.62 117 GLU A C 1
ATOM 899 O O . GLU A 1 117 ? 32.550 -17.473 -0.100 1.00 48.62 117 GLU A O 1
ATOM 904 N N . SER A 1 118 ? 30.692 -17.577 -1.344 1.00 41.25 118 SER A N 1
ATOM 905 C CA . SER A 1 118 ? 29.792 -18.207 -0.368 1.00 41.25 118 SER A CA 1
ATOM 906 C C . SER A 1 118 ? 28.448 -18.493 -1.034 1.00 41.25 118 SER A C 1
ATOM 908 O O . SER A 1 118 ? 27.762 -17.582 -1.500 1.00 41.25 118 SER A O 1
ATOM 910 N N . THR A 1 119 ? 28.078 -19.770 -1.069 1.00 48.06 119 THR A N 1
ATOM 911 C CA . THR A 1 119 ? 26.747 -20.284 -1.390 1.00 48.06 119 THR A CA 1
ATOM 912 C C . THR A 1 119 ? 25.765 -19.764 -0.343 1.00 48.06 119 THR A C 1
ATOM 914 O O . THR A 1 119 ? 25.635 -20.327 0.740 1.00 48.06 119 THR A O 1
ATOM 917 N N . THR A 1 120 ? 25.086 -18.665 -0.647 1.00 45.12 120 THR A N 1
ATOM 918 C CA . THR A 1 120 ? 23.929 -18.226 0.130 1.00 45.12 120 THR A CA 1
ATOM 919 C C . THR A 1 120 ? 22.771 -18.092 -0.840 1.00 45.12 120 THR A C 1
ATOM 921 O O . THR A 1 120 ? 22.796 -17.243 -1.732 1.00 45.12 120 THR A O 1
ATOM 924 N N . GLU A 1 121 ? 21.805 -18.996 -0.682 1.00 41.12 121 GLU A N 1
ATOM 925 C CA . GLU A 1 121 ? 20.499 -18.977 -1.339 1.00 41.12 121 GLU A CA 1
ATOM 926 C C . GLU A 1 121 ? 19.935 -17.545 -1.366 1.00 41.12 121 GLU A C 1
ATOM 928 O O . GLU A 1 121 ? 20.041 -16.833 -0.359 1.00 41.12 121 GLU A O 1
ATOM 933 N N . PRO A 1 122 ? 19.352 -17.090 -2.490 1.00 37.09 122 PRO A N 1
ATOM 934 C CA . PRO A 1 122 ? 18.697 -15.795 -2.540 1.00 37.09 122 PRO A CA 1
ATOM 935 C C . PRO A 1 122 ? 17.541 -15.805 -1.538 1.00 37.09 122 PRO A C 1
ATOM 937 O O . PRO A 1 122 ? 16.521 -16.456 -1.753 1.00 37.09 122 PRO A O 1
ATOM 940 N N . ILE A 1 123 ? 17.716 -15.090 -0.425 1.00 43.44 123 ILE A N 1
ATOM 941 C CA . ILE A 1 123 ? 16.656 -14.851 0.550 1.00 43.44 123 ILE A CA 1
ATOM 942 C C . ILE A 1 123 ? 15.549 -14.114 -0.203 1.00 43.44 123 ILE A C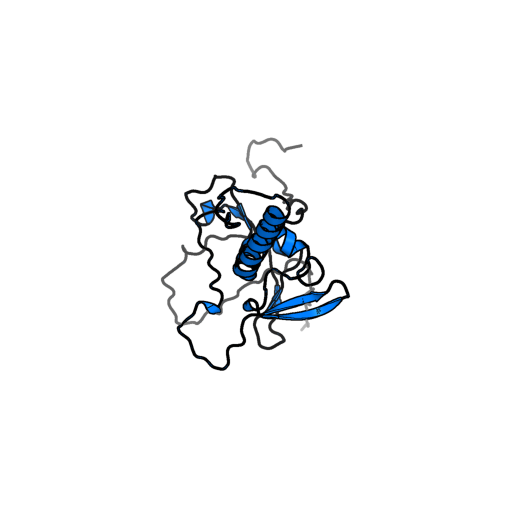 1
ATOM 944 O O . ILE A 1 123 ? 15.699 -12.945 -0.567 1.00 43.44 123 ILE A O 1
ATOM 948 N N . LEU A 1 124 ? 14.455 -14.823 -0.483 1.00 44.84 124 LEU A N 1
ATOM 949 C CA . LEU A 1 124 ? 13.219 -14.214 -0.948 1.00 44.84 124 LEU A CA 1
ATOM 950 C C . LEU A 1 124 ? 12.823 -13.156 0.096 1.00 44.84 124 LEU A C 1
ATOM 952 O O . LEU A 1 124 ? 12.792 -13.494 1.280 1.00 44.84 124 LEU A O 1
ATOM 956 N N . PRO A 1 125 ? 12.498 -11.906 -0.282 1.00 39.69 125 PRO A N 1
ATOM 957 C CA . PRO A 1 125 ? 12.158 -10.849 0.679 1.00 39.69 125 PRO A CA 1
ATOM 958 C C . PRO A 1 125 ? 10.893 -11.094 1.525 1.00 39.69 125 PRO A C 1
ATOM 960 O O . PRO A 1 125 ? 10.396 -10.169 2.156 1.00 39.69 125 PRO A O 1
ATOM 963 N N . TYR A 1 126 ? 10.327 -12.303 1.537 1.00 42.06 126 TYR A N 1
ATOM 964 C CA . TYR A 1 126 ? 9.065 -12.588 2.200 1.00 42.06 126 TYR A CA 1
ATOM 965 C C . TYR A 1 126 ? 8.958 -14.065 2.618 1.00 42.06 126 TYR A C 1
ATOM 967 O O . TYR A 1 126 ? 8.301 -14.875 1.972 1.00 42.06 126 TYR A O 1
ATOM 975 N N . GLU A 1 127 ? 9.568 -14.409 3.753 1.00 40.41 127 GLU A N 1
ATOM 976 C CA . GLU A 1 127 ? 9.009 -15.424 4.669 1.00 40.41 127 GLU A CA 1
ATOM 977 C C . GLU A 1 127 ? 8.120 -14.742 5.734 1.00 40.41 127 GLU A C 1
ATOM 979 O O . GLU A 1 127 ? 8.020 -15.167 6.885 1.00 40.41 127 GLU A O 1
ATOM 984 N N . GLY A 1 128 ? 7.488 -13.624 5.365 1.00 39.00 128 GLY A N 1
ATOM 985 C CA . GLY A 1 128 ? 6.658 -12.818 6.247 1.00 39.00 128 GLY A CA 1
ATOM 986 C C . GLY A 1 128 ? 5.225 -13.324 6.280 1.00 39.00 128 GLY A C 1
ATOM 987 O O . GLY A 1 128 ? 4.389 -12.846 5.541 1.00 39.00 128 GLY A O 1
ATOM 988 N N . ILE A 1 129 ? 4.926 -14.221 7.215 1.00 42.69 129 ILE A N 1
ATOM 989 C CA . ILE A 1 129 ? 3.576 -14.689 7.565 1.00 42.69 129 ILE A CA 1
ATOM 990 C C . ILE A 1 129 ? 2.905 -15.556 6.476 1.00 42.69 129 ILE A C 1
ATOM 992 O O . ILE A 1 129 ? 2.469 -15.101 5.425 1.00 42.69 129 ILE A O 1
ATOM 996 N N . GLN A 1 130 ? 2.763 -16.852 6.779 1.00 37.75 130 GLN A N 1
ATOM 997 C CA . GLN A 1 130 ? 2.024 -17.855 5.996 1.00 37.75 130 GLN A CA 1
ATOM 998 C C . GLN A 1 130 ? 0.503 -17.578 5.970 1.00 37.75 130 GLN A C 1
ATOM 1000 O O . GLN A 1 130 ? -0.293 -18.387 6.434 1.00 37.75 130 GLN A O 1
ATOM 1005 N N . GLY A 1 131 ? 0.086 -16.433 5.436 1.00 40.41 131 GLY A N 1
ATOM 1006 C CA . GLY A 1 131 ? -1.294 -16.115 5.086 1.00 40.41 131 GLY A CA 1
ATOM 1007 C C . GLY A 1 131 ? -1.288 -15.562 3.674 1.00 40.41 131 GLY A C 1
ATOM 1008 O O . GLY A 1 131 ? -1.054 -14.384 3.445 1.00 40.41 131 GLY A O 1
ATOM 1009 N N . HIS A 1 132 ? -1.467 -16.466 2.722 1.00 39.62 132 HIS A N 1
ATOM 1010 C CA . HIS A 1 132 ? -1.348 -16.253 1.288 1.00 39.62 132 HIS A CA 1
ATOM 1011 C C . HIS A 1 132 ? -2.420 -15.268 0.775 1.00 39.62 132 HIS A C 1
ATOM 1013 O O . HIS A 1 132 ? -3.415 -15.682 0.185 1.00 39.62 132 HIS A O 1
ATOM 1019 N N . PHE A 1 133 ? -2.228 -13.958 0.954 1.00 40.00 133 PHE A N 1
ATOM 1020 C CA . PHE A 1 133 ? -2.879 -12.955 0.107 1.00 40.00 133 PHE A CA 1
ATOM 1021 C C . PHE A 1 133 ? -2.141 -12.919 -1.230 1.00 40.00 133 PHE A C 1
ATOM 1023 O O . PHE A 1 133 ? -1.404 -11.989 -1.545 1.00 40.00 133 PHE A O 1
ATOM 1030 N N . VAL A 1 134 ? -2.331 -13.956 -2.045 1.00 40.97 134 VAL A N 1
ATOM 1031 C CA . VAL A 1 134 ? -1.957 -13.854 -3.452 1.00 40.97 134 VAL A CA 1
ATOM 1032 C C . VAL A 1 134 ? -2.981 -12.960 -4.123 1.00 40.97 134 VAL A C 1
ATOM 1034 O O . VAL A 1 134 ? -4.065 -13.383 -4.520 1.00 40.97 134 VAL A O 1
ATOM 1037 N N . PHE A 1 135 ? -2.612 -11.689 -4.273 1.00 42.44 135 PHE A N 1
ATOM 1038 C CA . PHE A 1 135 ? -3.067 -10.929 -5.423 1.00 42.44 135 PHE A CA 1
ATOM 1039 C C . PHE A 1 135 ? -2.528 -11.674 -6.633 1.00 42.44 135 PHE A C 1
ATOM 1041 O O . PHE A 1 135 ? -1.371 -11.508 -7.012 1.00 42.44 135 PHE A O 1
ATOM 1048 N N . ALA A 1 136 ? -3.344 -12.573 -7.183 1.00 38.06 136 ALA A N 1
ATOM 1049 C CA . ALA A 1 136 ? -3.036 -13.221 -8.437 1.00 38.06 136 ALA A CA 1
ATOM 1050 C C . ALA A 1 136 ? -2.777 -12.095 -9.435 1.00 38.06 136 ALA A C 1
ATOM 1052 O O . ALA A 1 136 ? -3.700 -11.392 -9.856 1.00 38.06 136 ALA A O 1
ATOM 1053 N N . SER A 1 137 ? -1.503 -11.883 -9.769 1.00 40.88 137 SER A N 1
ATOM 1054 C CA . SER A 1 137 ? -1.157 -11.117 -10.950 1.00 40.88 137 SER A CA 1
ATOM 1055 C C . SER A 1 137 ? -1.985 -11.729 -12.067 1.00 40.88 137 SER A C 1
ATOM 1057 O O . SER A 1 137 ? -1.967 -12.946 -12.251 1.00 40.88 137 SER A O 1
ATOM 1059 N N . ALA A 1 138 ? -2.753 -10.911 -12.785 1.00 42.28 138 ALA A N 1
ATOM 1060 C CA . ALA A 1 138 ? -3.599 -11.382 -13.879 1.00 42.28 138 ALA A CA 1
ATOM 1061 C C . ALA A 1 138 ? -2.809 -12.185 -14.939 1.00 42.28 138 ALA A C 1
ATOM 1063 O O . ALA A 1 138 ? -3.415 -12.857 -15.766 1.00 42.28 138 ALA A O 1
ATOM 1064 N N . ALA A 1 139 ? -1.472 -12.152 -14.884 1.00 40.44 139 ALA A N 1
ATOM 1065 C CA . ALA A 1 139 ? -0.570 -13.005 -15.645 1.00 40.44 139 ALA A CA 1
ATOM 1066 C C . ALA A 1 139 ? -0.644 -14.509 -15.296 1.00 40.44 139 ALA A C 1
ATOM 1068 O O . ALA A 1 139 ? -0.254 -15.312 -16.130 1.00 40.44 139 ALA A O 1
ATOM 1069 N N . ALA A 1 140 ? -1.134 -14.907 -14.115 1.00 39.38 140 ALA A N 1
ATOM 1070 C CA . ALA A 1 140 ? -1.236 -16.315 -13.700 1.00 39.38 140 ALA A CA 1
ATOM 1071 C C . ALA A 1 140 ? -2.607 -16.956 -14.004 1.00 39.38 140 ALA A C 1
ATOM 1073 O O . ALA A 1 140 ? -2.830 -18.131 -13.715 1.00 39.38 140 ALA A O 1
ATOM 1074 N N . ALA A 1 141 ? -3.550 -16.199 -14.574 1.00 42.91 141 ALA A N 1
ATOM 1075 C CA . ALA A 1 141 ? -4.835 -16.731 -15.010 1.00 42.91 141 ALA A CA 1
ATOM 1076 C C . ALA A 1 141 ? -4.720 -17.283 -16.441 1.00 42.91 141 ALA A C 1
ATOM 1078 O O . ALA A 1 141 ? -5.205 -16.666 -17.390 1.00 42.91 141 ALA A O 1
ATOM 1079 N N . ASP A 1 142 ? -4.139 -18.476 -16.580 1.00 43.16 142 ASP A N 1
ATOM 1080 C CA . ASP A 1 142 ? -3.991 -19.258 -17.827 1.00 43.16 142 ASP A CA 1
ATOM 1081 C C . ASP A 1 142 ? -5.325 -19.677 -18.504 1.00 43.16 142 ASP A C 1
ATOM 1083 O O . ASP A 1 142 ? -5.371 -20.587 -19.327 1.00 43.16 142 ASP A O 1
ATOM 1087 N N . GLY A 1 143 ? -6.454 -19.038 -18.183 1.00 43.84 143 GLY A N 1
ATOM 1088 C CA . GLY A 1 143 ? -7.785 -19.556 -18.518 1.00 43.84 143 GLY A CA 1
ATOM 1089 C C . GLY A 1 143 ? -8.750 -18.601 -19.205 1.00 43.84 143 GLY A C 1
ATOM 1090 O O . GLY A 1 143 ? -9.896 -18.982 -19.429 1.00 43.84 143 GLY A O 1
ATOM 1091 N N . CYS A 1 144 ? -8.376 -17.361 -19.522 1.00 40.34 144 CYS A N 1
ATOM 1092 C CA . CYS A 1 144 ? -9.336 -16.460 -20.157 1.00 40.34 144 CYS A CA 1
ATOM 1093 C C . CYS A 1 144 ? -8.691 -15.601 -21.239 1.00 40.34 144 CYS A C 1
ATOM 1095 O O . CYS A 1 144 ? -8.271 -14.461 -21.028 1.00 40.34 144 CYS A O 1
ATOM 1097 N N . SER A 1 145 ? -8.692 -16.203 -22.426 1.00 42.56 145 SER A N 1
ATOM 1098 C CA . SER A 1 145 ? -8.447 -15.624 -23.741 1.00 42.56 145 SER A CA 1
ATOM 1099 C C . SER A 1 145 ? -9.547 -14.626 -24.127 1.00 42.56 145 SER A C 1
ATOM 1101 O O . SER A 1 145 ? -10.290 -14.841 -25.084 1.00 42.56 145 SER A O 1
ATOM 1103 N N . SER A 1 146 ? -9.693 -13.541 -23.368 1.00 43.41 146 SER A N 1
ATOM 1104 C CA . SER A 1 146 ? -10.482 -12.397 -23.818 1.00 43.41 146 SER A CA 1
ATOM 1105 C C . SER A 1 146 ? -9.519 -11.367 -24.392 1.00 43.41 146 SER A C 1
ATOM 1107 O O . SER A 1 146 ? -8.741 -10.762 -23.654 1.00 43.41 146 SER A O 1
ATOM 1109 N N . ALA A 1 147 ? -9.554 -11.209 -25.716 1.00 47.19 147 ALA A N 1
ATOM 1110 C CA . ALA A 1 147 ? -8.657 -10.368 -26.512 1.00 47.19 147 ALA A CA 1
ATOM 1111 C C . ALA A 1 147 ? -8.703 -8.861 -26.161 1.00 47.19 147 ALA A C 1
ATOM 1113 O O . ALA A 1 147 ? -7.955 -8.077 -26.734 1.00 47.19 147 ALA A O 1
ATOM 1114 N N . GLU A 1 148 ? -9.544 -8.456 -25.205 1.00 51.56 148 GLU A N 1
ATOM 1115 C CA . GLU A 1 148 ? -9.791 -7.058 -24.830 1.00 51.56 148 GLU A CA 1
ATOM 1116 C C . GLU A 1 148 ? -9.452 -6.729 -23.368 1.00 51.56 148 GLU A C 1
ATOM 1118 O O . GLU A 1 148 ? -9.745 -5.633 -22.891 1.00 51.56 148 GLU A O 1
ATOM 1123 N N . ARG A 1 149 ? -8.827 -7.641 -22.608 1.00 58.75 149 ARG A N 1
ATOM 1124 C CA . ARG A 1 149 ? -8.401 -7.299 -21.242 1.00 58.75 149 ARG A CA 1
ATOM 1125 C C . ARG A 1 149 ? -7.054 -6.599 -21.256 1.00 58.75 149 ARG A C 1
ATOM 1127 O O . ARG A 1 149 ? -6.008 -7.226 -21.387 1.00 58.75 149 ARG A O 1
ATOM 1134 N N . HIS A 1 150 ? -7.093 -5.277 -21.096 1.00 67.00 150 HIS A N 1
ATOM 1135 C CA . HIS A 1 150 ? -5.894 -4.492 -20.841 1.00 67.00 150 HIS A CA 1
ATOM 1136 C C . HIS A 1 150 ? -5.191 -5.020 -19.583 1.00 67.00 150 HIS A C 1
ATOM 1138 O O . HIS A 1 150 ? -5.841 -5.170 -18.543 1.00 67.00 150 HIS A O 1
ATOM 1144 N N . PRO A 1 151 ? -3.879 -5.299 -19.653 1.00 78.00 151 PRO A N 1
ATOM 1145 C CA . PRO A 1 151 ? -3.149 -5.764 -18.490 1.00 78.00 151 PRO A CA 1
ATOM 1146 C C . PRO A 1 151 ? -3.140 -4.664 -17.414 1.00 78.00 151 PRO A C 1
ATOM 1148 O O . PRO A 1 151 ? -3.109 -3.470 -17.751 1.00 78.00 151 PRO A O 1
ATOM 1151 N N . PRO A 1 152 ? -3.188 -5.040 -16.123 1.00 84.88 152 PRO A N 1
ATOM 1152 C CA . PRO A 1 152 ? -3.178 -4.075 -15.035 1.00 84.88 152 PRO A CA 1
ATOM 1153 C C . PRO A 1 152 ? -1.898 -3.237 -15.100 1.00 84.88 152 PRO A C 1
ATOM 1155 O O . PRO A 1 152 ? -0.800 -3.746 -15.349 1.00 84.88 152 PRO A O 1
ATOM 1158 N N . ALA A 1 153 ? -2.057 -1.932 -14.909 1.00 90.06 153 ALA A N 1
ATOM 1159 C CA . ALA A 1 153 ? -0.986 -0.963 -15.052 1.00 90.06 153 ALA A CA 1
ATOM 1160 C C . ALA A 1 153 ? -0.947 -0.027 -13.848 1.00 90.06 153 ALA A C 1
ATOM 1162 O O . ALA A 1 153 ? -1.988 0.360 -13.318 1.00 90.06 153 ALA A O 1
ATOM 1163 N N . ILE A 1 154 ? 0.265 0.356 -13.464 1.00 92.00 154 ILE A N 1
ATOM 1164 C CA . ILE A 1 154 ? 0.531 1.382 -12.466 1.00 92.00 154 ILE A CA 1
ATOM 1165 C C . ILE A 1 154 ? 0.604 2.726 -13.175 1.00 92.00 154 ILE A C 1
ATOM 1167 O O . ILE A 1 154 ? 1.181 2.834 -14.260 1.00 92.00 154 ILE A O 1
ATOM 1171 N N . MET A 1 155 ? 0.014 3.741 -12.554 1.00 91.31 155 MET A N 1
ATOM 1172 C CA . MET A 1 155 ? 0.158 5.131 -12.959 1.00 91.31 155 MET A CA 1
ATOM 1173 C C . MET A 1 155 ? 0.751 5.916 -11.800 1.00 91.31 155 MET A C 1
ATOM 1175 O O . MET A 1 155 ? 0.345 5.724 -10.657 1.00 91.31 155 MET A O 1
ATOM 1179 N N . SER A 1 156 ? 1.714 6.774 -12.098 1.00 92.19 156 SER A N 1
ATOM 1180 C CA . SER A 1 156 ? 2.357 7.657 -11.127 1.00 92.19 156 SER A CA 1
ATOM 1181 C C . SER A 1 156 ? 3.010 8.812 -11.879 1.00 92.19 156 SER A C 1
ATOM 1183 O O . SER A 1 156 ? 2.966 8.873 -13.105 1.00 92.19 156 SER A O 1
ATOM 1185 N N . GLU A 1 157 ? 3.632 9.725 -11.153 1.00 90.44 157 GLU A N 1
ATOM 1186 C CA . GLU A 1 157 ? 4.478 10.773 -11.708 1.00 90.44 157 GLU A CA 1
ATOM 1187 C C . GLU A 1 157 ? 5.954 10.397 -11.550 1.00 90.44 157 GLU A C 1
ATOM 1189 O O . GLU A 1 157 ? 6.330 9.644 -10.646 1.00 90.44 157 GLU A O 1
ATOM 1194 N N . TYR A 1 158 ? 6.791 10.868 -12.473 1.00 85.69 158 TYR A N 1
ATOM 1195 C CA . TYR A 1 158 ? 8.240 10.857 -12.301 1.00 85.69 158 TYR A CA 1
ATOM 1196 C C . TYR A 1 158 ? 8.655 11.940 -11.292 1.00 85.69 158 TYR A C 1
ATOM 1198 O O . TYR A 1 158 ? 7.903 12.876 -11.029 1.00 85.69 158 TYR A O 1
ATOM 1206 N N . SER A 1 159 ? 9.904 11.899 -10.822 1.00 81.56 159 SER A N 1
ATOM 1207 C CA . SER A 1 159 ? 10.518 12.945 -9.979 1.00 81.56 159 SER A CA 1
ATOM 1208 C C . SER A 1 159 ? 10.403 14.373 -10.548 1.00 81.56 159 SER A C 1
ATOM 1210 O O . SER A 1 159 ? 10.394 15.348 -9.802 1.00 81.56 159 SER A O 1
ATOM 1212 N N . HIS A 1 160 ? 10.273 14.502 -11.870 1.00 83.00 160 HIS A N 1
ATOM 1213 C CA . HIS A 1 160 ? 10.092 15.762 -12.595 1.00 83.00 160 HIS A CA 1
ATOM 1214 C C . HIS A 1 160 ? 8.616 16.111 -12.885 1.00 83.00 160 HIS A C 1
ATOM 1216 O O . HIS A 1 160 ? 8.345 16.976 -13.716 1.00 83.00 160 HIS A O 1
ATOM 1222 N N . GLY A 1 161 ? 7.661 15.430 -12.241 1.00 86.06 161 GLY A N 1
ATOM 1223 C CA . GLY A 1 161 ? 6.223 15.725 -12.294 1.00 86.06 161 GLY A CA 1
ATOM 1224 C C . GLY A 1 161 ? 5.490 15.232 -13.544 1.00 86.06 161 GLY A C 1
ATOM 1225 O O . GLY A 1 161 ? 4.292 15.457 -13.686 1.00 86.06 161 GLY A O 1
ATOM 1226 N N . MET A 1 162 ? 6.174 14.561 -14.474 1.00 88.44 162 MET A N 1
ATOM 1227 C CA . MET A 1 162 ? 5.509 14.024 -15.663 1.00 88.44 162 MET A CA 1
ATOM 1228 C C . MET A 1 162 ? 4.768 12.726 -15.316 1.00 88.44 162 MET A C 1
ATOM 1230 O O . MET A 1 162 ? 5.380 11.821 -14.743 1.00 88.44 162 MET A O 1
ATOM 1234 N N . PRO A 1 163 ? 3.482 12.587 -15.677 1.00 91.06 163 PRO A N 1
ATOM 1235 C CA . PRO A 1 163 ? 2.740 11.362 -15.434 1.00 91.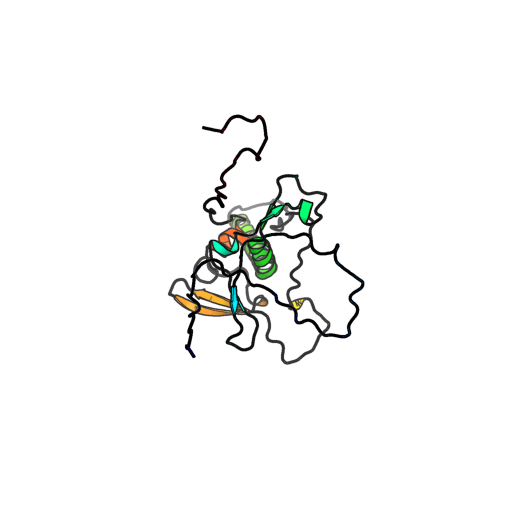06 163 PRO A CA 1
ATOM 1236 C C . PRO A 1 163 ? 3.221 10.242 -16.360 1.00 91.06 163 PRO A C 1
ATOM 1238 O O . PRO A 1 163 ? 3.592 10.464 -17.516 1.00 91.06 163 PRO A O 1
ATOM 1241 N N . TRP A 1 164 ? 3.163 9.014 -15.868 1.00 91.25 164 TRP A N 1
ATOM 1242 C CA . TRP A 1 164 ? 3.447 7.810 -16.628 1.00 91.25 164 TRP A CA 1
ATOM 1243 C C . TRP A 1 164 ? 2.478 6.691 -16.281 1.00 91.25 164 TRP A C 1
ATOM 1245 O O . TRP A 1 164 ? 1.875 6.659 -15.211 1.00 91.25 164 TRP A O 1
ATOM 1255 N N . ARG A 1 165 ? 2.355 5.752 -17.220 1.00 90.75 165 ARG A N 1
ATOM 1256 C CA . ARG A 1 165 ? 1.620 4.500 -17.069 1.00 90.75 165 ARG A CA 1
ATOM 1257 C C . ARG A 1 165 ? 2.521 3.354 -17.505 1.00 90.75 165 ARG A C 1
ATOM 1259 O O . ARG A 1 165 ? 3.118 3.436 -18.575 1.00 90.75 165 ARG A O 1
ATOM 1266 N N . ARG A 1 166 ? 2.602 2.296 -16.702 1.00 90.50 166 ARG A N 1
ATOM 1267 C CA . ARG A 1 166 ? 3.409 1.104 -16.995 1.00 90.50 166 ARG A CA 1
ATOM 1268 C C . ARG A 1 166 ? 2.669 -0.160 -16.605 1.00 90.50 166 ARG A C 1
ATOM 1270 O O . ARG A 1 166 ? 2.038 -0.194 -15.551 1.00 90.50 166 ARG A O 1
ATOM 1277 N N . VAL A 1 167 ? 2.743 -1.194 -17.433 1.00 91.56 167 VAL A N 1
ATOM 1278 C CA . VAL A 1 167 ? 2.146 -2.490 -17.101 1.00 91.56 167 VAL A CA 1
ATOM 1279 C C . VAL A 1 167 ? 2.945 -3.138 -15.971 1.00 91.56 167 VAL A C 1
ATOM 1281 O O . VAL A 1 167 ? 4.169 -3.068 -15.951 1.00 91.56 167 VAL A O 1
ATOM 1284 N N . ILE A 1 168 ? 2.265 -3.791 -15.027 1.00 88.56 168 ILE A N 1
ATOM 1285 C CA . ILE A 1 168 ? 2.922 -4.399 -13.855 1.00 88.56 168 ILE A CA 1
ATOM 1286 C C . ILE A 1 168 ? 4.013 -5.414 -14.257 1.00 88.56 168 ILE A C 1
ATOM 1288 O O . ILE A 1 168 ? 5.044 -5.518 -13.602 1.00 88.56 168 ILE A O 1
ATOM 1292 N N . GLY A 1 169 ? 3.828 -6.133 -15.367 1.00 85.88 169 GLY A N 1
ATOM 1293 C CA . GLY A 1 169 ? 4.817 -7.087 -15.882 1.00 85.88 169 GLY A CA 1
ATOM 1294 C C . GLY A 1 169 ? 6.057 -6.464 -16.537 1.00 85.88 169 GLY A C 1
ATOM 1295 O O . GLY A 1 169 ? 7.004 -7.186 -16.822 1.00 85.88 169 GLY A O 1
ATOM 1296 N N . GLU A 1 170 ? 6.076 -5.153 -16.788 1.00 89.88 170 GLU A N 1
ATOM 1297 C CA . GLU A 1 170 ? 7.201 -4.468 -17.449 1.00 89.88 170 GLU A CA 1
ATOM 1298 C C . GLU A 1 170 ? 8.285 -4.007 -16.463 1.00 89.88 170 GLU A C 1
ATOM 1300 O O . GLU A 1 170 ? 9.319 -3.494 -16.886 1.00 89.88 170 GLU A O 1
ATOM 1305 N N . PHE A 1 171 ? 8.065 -4.160 -15.155 1.00 89.94 171 PHE A N 1
ATOM 1306 C CA . PHE A 1 171 ? 9.064 -3.827 -14.145 1.00 89.94 171 PHE A CA 1
ATOM 1307 C C . PHE A 1 171 ? 10.162 -4.896 -14.100 1.00 89.94 171 PHE A C 1
ATOM 1309 O O . PHE A 1 171 ? 9.908 -6.071 -13.848 1.00 89.94 171 PHE A O 1
ATOM 1316 N N . THR A 1 172 ? 11.402 -4.473 -14.331 1.00 88.44 172 THR A N 1
ATOM 1317 C CA . THR A 1 172 ? 12.565 -5.355 -14.543 1.00 88.44 172 THR A CA 1
ATOM 1318 C C . THR A 1 172 ? 13.492 -5.472 -13.335 1.00 88.44 172 THR A C 1
ATOM 1320 O O . THR A 1 172 ? 14.415 -6.284 -13.340 1.00 88.44 172 THR A O 1
ATOM 1323 N N . GLY A 1 173 ? 13.313 -4.623 -12.324 1.00 87.25 173 GLY A N 1
ATOM 1324 C CA . GLY A 1 173 ? 14.217 -4.482 -11.181 1.00 87.25 173 GLY A CA 1
ATOM 1325 C C . GLY A 1 173 ? 15.358 -3.490 -11.435 1.00 87.25 173 GLY A C 1
ATOM 1326 O O . GLY A 1 173 ? 16.094 -3.141 -10.512 1.00 87.25 173 GLY A O 1
ATOM 1327 N N . ARG A 1 174 ? 15.525 -2.993 -12.668 1.00 86.50 174 ARG A N 1
ATOM 1328 C CA . ARG A 1 174 ? 16.569 -2.012 -13.031 1.00 86.50 174 ARG A CA 1
ATOM 1329 C C . ARG A 1 174 ? 16.106 -0.567 -12.922 1.00 86.50 174 ARG A C 1
ATOM 1331 O O . ARG A 1 174 ? 16.897 0.347 -13.151 1.00 86.50 174 ARG A O 1
ATOM 1338 N N . GLU A 1 175 ? 14.837 -0.365 -12.603 1.00 86.50 175 GLU A N 1
ATOM 1339 C CA . GLU A 1 175 ? 14.250 0.951 -12.458 1.00 86.50 175 GLU A CA 1
ATOM 1340 C C . GLU A 1 175 ? 15.042 1.772 -11.438 1.00 86.50 175 GLU A C 1
ATOM 1342 O O . GLU A 1 175 ? 15.462 1.267 -10.390 1.00 86.50 175 GLU A O 1
ATOM 1347 N N . ARG A 1 176 ? 15.294 3.041 -11.775 1.00 73.25 176 ARG A N 1
ATOM 1348 C CA . ARG A 1 176 ? 15.964 3.964 -10.856 1.00 73.25 176 ARG A CA 1
ATOM 1349 C C . ARG A 1 176 ? 14.994 4.332 -9.739 1.00 73.25 176 ARG A C 1
ATOM 1351 O O . ARG A 1 176 ? 13.864 4.747 -10.011 1.00 73.25 176 ARG A O 1
ATOM 1358 N N . GLU A 1 177 ? 15.457 4.164 -8.505 1.00 66.56 177 GLU A N 1
ATOM 1359 C CA . GLU A 1 177 ? 14.737 4.573 -7.300 1.00 66.56 177 GLU A CA 1
ATOM 1360 C C . GLU A 1 177 ? 14.409 6.064 -7.386 1.00 66.56 177 GLU A C 1
ATOM 1362 O O . GLU A 1 177 ? 15.199 6.843 -7.921 1.00 66.56 177 GLU A O 1
ATOM 1367 N N . MET A 1 178 ? 13.228 6.449 -6.897 1.00 65.56 178 MET A N 1
ATOM 1368 C CA . MET A 1 178 ? 12.726 7.829 -6.860 1.00 65.56 178 MET A CA 1
ATOM 1369 C C . MET A 1 178 ? 12.367 8.450 -8.222 1.00 65.56 178 MET A C 1
ATOM 1371 O O . MET A 1 178 ? 11.477 9.295 -8.279 1.00 65.56 178 MET A O 1
ATOM 1375 N N . ASP A 1 179 ? 12.977 8.002 -9.321 1.00 73.69 179 ASP A N 1
ATOM 1376 C CA . ASP A 1 179 ? 12.629 8.460 -10.668 1.00 73.69 179 ASP A CA 1
ATOM 1377 C C . ASP A 1 179 ? 11.418 7.712 -11.226 1.00 73.69 179 ASP A C 1
ATOM 1379 O O . ASP A 1 179 ? 10.486 8.342 -11.710 1.00 73.69 179 ASP A O 1
ATOM 1383 N N . GLN A 1 180 ? 11.431 6.376 -11.190 1.00 82.75 180 GLN A N 1
ATOM 1384 C CA . GLN A 1 180 ? 10.447 5.537 -11.895 1.00 82.75 180 GLN A CA 1
ATOM 1385 C C . GLN A 1 180 ? 9.512 4.759 -10.968 1.00 82.75 180 GLN A C 1
ATOM 1387 O O . GLN A 1 180 ? 8.537 4.182 -11.436 1.00 82.75 180 GLN A O 1
ATOM 1392 N N . VAL A 1 181 ? 9.821 4.712 -9.676 1.00 88.75 181 VAL A N 1
ATOM 1393 C CA . VAL A 1 181 ? 8.988 4.106 -8.635 1.00 88.75 181 VAL A CA 1
ATOM 1394 C C . VAL A 1 181 ? 8.984 5.080 -7.455 1.00 88.75 181 VAL A C 1
ATOM 1396 O O . VAL A 1 181 ? 10.071 5.526 -7.067 1.00 88.75 181 VAL A O 1
ATOM 1399 N N . PRO A 1 182 ? 7.814 5.440 -6.891 1.00 90.38 182 PRO A N 1
ATOM 1400 C CA . PRO A 1 182 ? 7.758 6.356 -5.756 1.00 90.38 182 PRO A CA 1
ATOM 1401 C C . PRO A 1 182 ? 8.617 5.861 -4.589 1.00 90.38 182 PRO A C 1
ATOM 1403 O O . PRO A 1 182 ? 8.584 4.677 -4.260 1.00 90.38 182 PRO A O 1
ATOM 1406 N N . GLY A 1 183 ? 9.358 6.763 -3.938 1.00 89.44 183 GLY A N 1
ATOM 1407 C CA . GLY A 1 183 ? 10.286 6.399 -2.857 1.00 89.44 183 GLY A CA 1
ATOM 1408 C C . GLY A 1 183 ? 9.624 5.602 -1.729 1.00 89.44 183 GLY A C 1
ATOM 1409 O O . GLY A 1 183 ? 10.151 4.579 -1.314 1.00 89.44 183 GLY A O 1
ATOM 1410 N N . TRP A 1 184 ? 8.404 5.976 -1.336 1.00 91.00 184 TRP A N 1
ATOM 1411 C CA . TRP A 1 184 ? 7.634 5.263 -0.310 1.00 91.00 184 TRP A CA 1
ATOM 1412 C C . TRP A 1 184 ? 7.228 3.834 -0.717 1.00 91.00 184 TRP A C 1
ATOM 1414 O O . TRP A 1 184 ? 7.029 2.983 0.147 1.00 91.00 184 TRP A O 1
ATOM 1424 N N . VAL A 1 185 ? 7.115 3.544 -2.020 1.00 92.31 185 VAL A N 1
ATOM 1425 C CA . VAL A 1 185 ? 6.901 2.175 -2.524 1.00 92.31 185 VAL A CA 1
ATOM 1426 C C . VAL A 1 185 ? 8.199 1.384 -2.425 1.00 92.31 185 VAL A C 1
ATOM 1428 O O . VAL A 1 185 ? 8.170 0.231 -2.012 1.00 92.31 185 VAL A O 1
ATOM 1431 N N . VAL A 1 186 ? 9.339 1.996 -2.767 1.00 91.19 186 VAL A N 1
ATOM 1432 C CA . VAL A 1 186 ? 10.662 1.368 -2.611 1.00 91.19 186 VAL A CA 1
ATOM 1433 C C . VAL A 1 186 ? 10.913 1.026 -1.140 1.00 91.19 186 VAL A C 1
ATOM 1435 O O . VAL A 1 186 ? 11.267 -0.107 -0.830 1.00 91.19 186 VAL A O 1
ATOM 1438 N N . GLU A 1 187 ? 10.679 1.974 -0.232 1.00 90.50 187 GLU A N 1
ATOM 1439 C CA . GLU A 1 187 ? 10.822 1.775 1.214 1.00 90.50 187 GLU A CA 1
ATOM 1440 C C . GLU A 1 187 ? 9.946 0.621 1.713 1.00 90.50 187 GLU A C 1
ATOM 1442 O O . GLU A 1 187 ? 10.441 -0.292 2.372 1.00 90.50 187 GLU A O 1
ATOM 1447 N N . CYS A 1 188 ? 8.672 0.606 1.326 1.00 91.75 188 CYS A N 1
ATOM 1448 C CA . CYS A 1 188 ? 7.732 -0.427 1.741 1.00 91.75 188 CYS A CA 1
ATOM 1449 C C . CYS A 1 188 ? 8.072 -1.813 1.165 1.00 91.75 188 CYS A C 1
ATOM 1451 O O . CYS A 1 188 ? 8.086 -2.796 1.900 1.00 91.75 188 CYS A O 1
ATOM 1453 N N . VAL A 1 189 ? 8.353 -1.906 -0.137 1.00 91.19 189 VAL A N 1
ATOM 1454 C CA . VAL A 1 189 ? 8.473 -3.191 -0.849 1.00 91.19 189 VAL A CA 1
ATOM 1455 C C . VAL A 1 189 ? 9.884 -3.776 -0.775 1.00 91.19 189 VAL A C 1
ATOM 1457 O O . VAL A 1 189 ? 10.031 -4.990 -0.670 1.00 91.19 189 VAL A O 1
ATOM 1460 N N . ILE A 1 190 ? 10.924 -2.940 -0.857 1.00 90.06 190 ILE A N 1
ATOM 1461 C CA . ILE A 1 190 ? 12.325 -3.392 -0.872 1.00 90.06 190 ILE A CA 1
ATOM 1462 C C . ILE A 1 190 ? 12.932 -3.341 0.526 1.00 90.06 190 ILE A C 1
ATOM 1464 O O . ILE A 1 190 ? 13.593 -4.291 0.936 1.00 90.06 190 ILE A O 1
ATOM 1468 N N . ASN A 1 191 ? 12.708 -2.247 1.259 1.00 89.25 191 ASN A N 1
ATOM 1469 C CA . ASN A 1 191 ? 13.337 -2.053 2.567 1.00 89.25 191 ASN A CA 1
ATOM 1470 C C . ASN A 1 191 ? 12.487 -2.595 3.725 1.00 89.25 191 ASN A C 1
ATOM 1472 O O . ASN A 1 191 ? 12.958 -2.572 4.860 1.00 89.25 191 ASN A O 1
ATOM 1476 N N . ALA A 1 192 ? 11.259 -3.059 3.454 1.00 88.12 192 ALA A N 1
ATOM 1477 C CA . ALA A 1 192 ? 10.282 -3.459 4.468 1.00 88.12 192 ALA A CA 1
ATOM 1478 C C . ALA A 1 192 ? 10.079 -2.375 5.548 1.00 88.12 192 ALA A C 1
ATOM 1480 O O . ALA A 1 192 ? 9.941 -2.658 6.737 1.00 88.12 192 ALA A O 1
ATOM 1481 N N . GLN A 1 193 ? 10.110 -1.106 5.129 1.00 88.38 193 GLN A N 1
ATOM 1482 C CA . GLN A 1 193 ? 9.943 0.057 5.991 1.00 88.38 193 GLN A CA 1
ATOM 1483 C C . GLN A 1 193 ? 8.680 0.813 5.598 1.00 88.38 193 GLN A C 1
ATOM 1485 O O . GLN A 1 193 ? 8.559 1.326 4.487 1.00 88.38 193 GLN A O 1
ATOM 1490 N N . LEU A 1 194 ? 7.736 0.901 6.532 1.00 85.25 194 LEU A N 1
ATOM 1491 C CA . LEU A 1 194 ? 6.553 1.732 6.363 1.00 85.25 194 LEU A CA 1
ATOM 1492 C C . LEU A 1 194 ? 6.895 3.190 6.701 1.00 85.25 194 LEU A C 1
ATOM 1494 O O . LEU A 1 194 ? 7.560 3.433 7.715 1.00 85.25 194 LEU A O 1
ATOM 1498 N N . PRO A 1 195 ? 6.429 4.172 5.904 1.00 80.25 195 PRO A N 1
ATOM 1499 C CA . PRO A 1 195 ? 6.564 5.580 6.250 1.00 80.25 195 PRO A CA 1
ATOM 1500 C C . PRO A 1 195 ? 6.028 5.824 7.658 1.00 80.25 195 PRO A C 1
ATOM 1502 O O . PRO A 1 195 ? 4.960 5.319 8.010 1.00 80.25 195 PRO A O 1
ATOM 1505 N N . SER A 1 196 ? 6.765 6.590 8.466 1.00 67.69 196 SER A N 1
ATOM 1506 C CA . SER A 1 196 ? 6.416 6.814 9.869 1.00 67.69 196 SER A CA 1
ATOM 1507 C C . SER A 1 196 ? 4.999 7.381 9.994 1.00 67.69 196 SER A C 1
ATOM 1509 O O . SER A 1 196 ? 4.707 8.525 9.640 1.00 67.69 196 SER A O 1
ATOM 1511 N N . ASN A 1 197 ? 4.086 6.542 10.479 1.00 64.06 197 ASN A N 1
ATOM 1512 C CA . ASN A 1 197 ? 2.702 6.926 10.673 1.00 64.06 197 ASN A CA 1
ATOM 1513 C C . ASN A 1 197 ? 2.604 7.778 11.945 1.00 64.06 197 ASN A C 1
ATOM 1515 O O . ASN A 1 197 ? 3.066 7.380 13.017 1.00 64.06 197 ASN A O 1
ATOM 1519 N N . ARG A 1 198 ? 2.015 8.973 11.838 1.00 58.50 198 ARG A N 1
ATOM 1520 C CA . ARG A 1 198 ? 1.675 9.773 13.018 1.00 58.50 198 ARG A CA 1
ATOM 1521 C C . ARG A 1 198 ? 0.543 9.043 13.735 1.00 58.50 198 ARG A C 1
ATOM 1523 O O . ARG A 1 198 ? -0.548 8.954 13.190 1.00 58.50 198 ARG A O 1
ATOM 1530 N N . GLU A 1 199 ? 0.844 8.515 14.921 1.00 60.41 199 GLU A N 1
ATOM 1531 C CA . GLU A 1 199 ? -0.030 7.715 15.790 1.00 60.41 199 GLU A CA 1
ATOM 1532 C C . GLU A 1 199 ? -1.531 7.980 15.571 1.00 60.41 199 GLU A C 1
ATOM 1534 O O . GLU A 1 199 ? -2.025 9.086 15.808 1.00 60.41 199 GLU A O 1
ATOM 1539 N N . MET A 1 200 ? -2.262 6.939 15.166 1.00 63.84 200 MET A N 1
ATOM 1540 C CA . MET A 1 200 ? -3.726 6.911 15.106 1.00 63.84 200 MET A CA 1
ATOM 1541 C C . MET A 1 200 ? -4.304 6.995 16.525 1.00 63.84 200 MET A C 1
ATOM 1543 O O . MET A 1 200 ? -4.730 6.000 17.109 1.00 63.84 200 MET A O 1
ATOM 1547 N N . LYS A 1 201 ? -4.275 8.183 17.132 1.00 72.38 201 LYS A N 1
ATOM 1548 C CA . LYS A 1 201 ? -4.802 8.393 18.482 1.00 72.38 201 LYS A CA 1
ATOM 1549 C C . LYS A 1 201 ? -6.316 8.517 18.434 1.00 72.38 201 LYS A C 1
ATOM 1551 O O . LYS A 1 201 ? -6.855 9.467 17.870 1.00 72.38 201 LYS A O 1
ATOM 1556 N N . CYS A 1 202 ? -6.998 7.582 19.086 1.00 74.69 202 CYS A N 1
ATOM 1557 C CA . CYS A 1 202 ? -8.393 7.752 19.458 1.00 74.69 202 CYS A CA 1
ATOM 1558 C C . CYS A 1 202 ? -8.448 8.453 20.820 1.00 74.69 202 CYS A C 1
ATOM 1560 O O . CYS A 1 202 ? -7.995 7.901 21.821 1.00 74.69 202 CYS A O 1
ATOM 1562 N N . ALA A 1 203 ? -8.980 9.674 20.855 1.00 84.88 203 ALA A N 1
ATOM 1563 C CA . ALA A 1 203 ? -9.310 10.345 22.105 1.00 84.88 203 ALA A CA 1
ATOM 1564 C C . ALA A 1 203 ? -10.762 10.024 22.465 1.00 84.88 203 ALA A C 1
ATOM 1566 O O . ALA A 1 203 ? -11.665 10.208 21.647 1.00 84.88 203 ALA A O 1
ATOM 1567 N N . PHE A 1 204 ? -10.988 9.562 23.689 1.00 86.75 204 PHE A N 1
ATOM 1568 C CA . PHE A 1 204 ? -12.318 9.274 24.208 1.00 86.75 204 PHE A CA 1
ATOM 1569 C C . PHE A 1 204 ? -12.465 9.837 25.618 1.00 86.75 204 PHE A C 1
ATOM 1571 O O . PHE A 1 204 ? -11.484 10.041 26.332 1.00 86.75 204 PHE A O 1
ATOM 1578 N N . LEU A 1 205 ? -13.709 10.102 26.005 1.00 89.12 205 LEU A N 1
ATOM 1579 C CA . LEU A 1 205 ? -14.060 10.470 27.370 1.00 89.12 205 LEU A CA 1
ATOM 1580 C C . LEU A 1 205 ? -14.571 9.222 28.079 1.00 89.12 205 LEU A C 1
ATOM 1582 O O . LEU A 1 205 ? -15.474 8.553 27.577 1.00 89.12 205 LEU A O 1
ATOM 1586 N N . LEU A 1 206 ? -13.999 8.923 29.242 1.00 87.00 206 LEU A N 1
ATOM 1587 C CA . LEU A 1 206 ? -14.495 7.876 30.120 1.00 87.00 206 LEU A CA 1
ATOM 1588 C C . LEU A 1 206 ? -15.343 8.527 31.212 1.00 87.00 206 LEU A C 1
ATOM 1590 O O . LEU A 1 206 ? -14.852 9.372 31.957 1.00 87.00 206 LEU A O 1
ATOM 1594 N N . GLN A 1 207 ? -16.617 8.150 31.292 1.00 85.75 207 GLN A N 1
ATOM 1595 C CA . GLN A 1 207 ? -17.532 8.630 32.325 1.00 85.75 207 GLN A CA 1
ATOM 1596 C C . GLN A 1 207 ? -18.065 7.442 33.131 1.00 85.75 207 GLN A C 1
ATOM 1598 O O . GLN A 1 207 ? -18.333 6.390 32.541 1.00 85.75 207 GLN A O 1
ATOM 1603 N N . PRO A 1 208 ? -18.228 7.582 34.460 1.00 88.88 208 PRO A N 1
ATOM 1604 C CA . PRO A 1 208 ? -18.906 6.577 35.265 1.00 88.88 208 PRO A CA 1
ATOM 1605 C C . PRO A 1 208 ? -20.308 6.310 34.716 1.00 88.88 208 PRO A C 1
ATOM 1607 O O . PRO A 1 208 ? -21.018 7.239 34.329 1.00 88.88 208 PRO A O 1
ATOM 1610 N N . ALA A 1 209 ? -20.718 5.042 34.704 1.00 86.06 209 ALA A N 1
ATOM 1611 C CA . ALA A 1 209 ? -22.088 4.694 34.356 1.00 86.06 209 ALA A CA 1
ATOM 1612 C C . ALA A 1 209 ? -23.058 5.302 35.381 1.00 86.06 209 ALA A C 1
ATOM 1614 O O . ALA A 1 209 ? -22.741 5.369 36.576 1.00 86.06 209 ALA A O 1
ATOM 1615 N N . GLU A 1 210 ? -24.241 5.723 34.932 1.00 87.12 210 GLU A N 1
ATOM 1616 C CA . GLU A 1 210 ? -25.275 6.244 35.827 1.00 87.12 210 GLU A CA 1
ATOM 1617 C C . GLU A 1 210 ? -25.607 5.212 36.915 1.00 87.12 210 GLU A C 1
ATOM 1619 O O . GLU A 1 210 ? -25.865 4.042 36.632 1.00 87.12 210 GLU A O 1
ATOM 1624 N N . GLY A 1 211 ? -25.546 5.634 38.179 1.00 85.31 211 GLY A N 1
ATOM 1625 C CA . GLY A 1 211 ? -25.759 4.753 39.330 1.00 85.31 211 GLY A CA 1
ATOM 1626 C C . GLY A 1 211 ? -24.563 3.874 39.715 1.00 85.31 211 GLY A C 1
ATOM 1627 O O . GLY A 1 211 ? -24.654 3.141 40.699 1.00 85.31 211 GLY A O 1
ATOM 1628 N N . SER A 1 212 ? -23.431 3.947 39.004 1.00 83.88 212 SER A N 1
ATOM 1629 C CA . SER A 1 212 ? -22.196 3.313 39.474 1.00 83.88 212 SER A CA 1
ATOM 1630 C C . SER A 1 212 ? -21.632 4.079 40.675 1.00 83.88 212 SER A C 1
ATOM 1632 O O . SER A 1 212 ? -21.554 5.304 40.667 1.00 83.88 212 SER A O 1
ATOM 1634 N N . ALA A 1 213 ? -21.215 3.361 41.721 1.00 84.81 213 ALA A N 1
ATOM 1635 C CA . ALA A 1 213 ? -20.577 3.943 42.908 1.00 84.81 213 ALA A CA 1
ATOM 1636 C C . ALA A 1 213 ? -19.105 4.348 42.663 1.00 84.81 213 ALA A C 1
ATOM 1638 O O . ALA A 1 213 ? -18.319 4.451 43.604 1.00 84.81 213 ALA A O 1
ATOM 1639 N N . LEU A 1 214 ? -18.708 4.519 41.398 1.00 83.25 214 LEU A N 1
ATOM 1640 C CA . LEU A 1 214 ? -17.347 4.873 41.024 1.00 83.25 214 LEU A CA 1
ATOM 1641 C C . LEU A 1 214 ? -17.150 6.388 41.164 1.00 83.25 214 LEU A C 1
ATOM 1643 O O . LEU A 1 214 ? -18.010 7.157 40.724 1.00 83.25 214 LEU A O 1
ATOM 1647 N N . PRO A 1 215 ? -16.033 6.840 41.758 1.00 77.81 215 PRO A N 1
ATOM 1648 C CA . PRO A 1 215 ? -15.738 8.261 41.841 1.00 77.81 215 PRO A CA 1
ATOM 1649 C C . PRO A 1 215 ? -15.515 8.845 40.433 1.00 77.81 215 PRO A C 1
ATOM 1651 O O . PRO A 1 215 ? -15.028 8.140 39.544 1.00 77.81 215 PRO A O 1
ATOM 1654 N N . PRO A 1 216 ? -15.841 10.130 40.205 1.00 69.31 216 PRO A N 1
ATOM 1655 C CA . PRO A 1 216 ? -15.487 10.802 38.960 1.00 69.31 216 PRO A CA 1
ATOM 1656 C C . PRO A 1 216 ? -13.958 10.839 38.809 1.00 69.31 216 PRO A C 1
ATOM 1658 O O . PRO A 1 216 ? -13.254 11.266 39.723 1.00 69.31 216 PRO A O 1
ATOM 1661 N N . MET A 1 217 ? -13.444 10.375 37.665 1.00 67.00 217 MET A N 1
ATOM 1662 C CA . MET A 1 217 ? -12.021 10.493 37.320 1.00 67.00 217 MET A CA 1
ATOM 1663 C C . MET A 1 217 ? -11.663 11.976 37.127 1.00 67.00 217 MET A C 1
ATOM 1665 O O . MET A 1 217 ? -12.313 12.648 36.324 1.00 67.00 217 MET A O 1
ATOM 1669 N N . GLN A 1 218 ? -10.676 12.470 37.887 1.00 61.34 218 GLN A N 1
ATOM 1670 C CA . GLN A 1 218 ? -10.115 13.828 37.781 1.00 61.34 218 GLN A CA 1
ATOM 1671 C C . GLN A 1 218 ? -9.092 13.944 36.653 1.00 61.34 218 GLN A C 1
ATOM 1673 O O . GLN A 1 218 ? -8.361 12.954 36.423 1.00 61.34 218 GLN A O 1
#

pLDDT: mean 70.9, std 22.5, range [28.34, 95.69]

Foldseek 3Di:
DDDDDDDDDDDPDDPPPDDDDDDDPDDDDPDDPPPDDPDDFQQQWDWDCPVVDTDIHGDPPSNQRGKDQVVVVVLPPDDRPDIDGPSLVVLCQLCVQLLLLQLVVVVVVVPVVPDDDDDDDSPRPDPDTPPDPNPPQVVPCPDDPPVPDDHDWDWDAALVGHIDIGHSVPNRSPDDARGGDNNQSCCSNNVVHHDDDDDPDDDDDDADDVPDPDDGDD

InterPro domains:
  IPR051246 WD repeat-containing protein 48 [PTHR19862] (33-122)

Secondary structure (DSSP, 8-state):
------------------------TT----S-SSS----------EEE-TTSS-EEE--TTGGG--EEETGGGT-TTS-TT-EEEHHHHHHHHHHHHHHHHHHHHHHHHHHHHS-S--------S----S-------GGG-TT---TT-PPPEEEEE-TTS-EEEEEGGG--S-PPBTTTB-HHHHHHHTS----------------PPTT--PPPP-